Protein AF-A0A925FW26-F1 (afdb_monomer_lite)

Radius of gyration: 43.16 Å; chains: 1; bounding box: 107×67×132 Å

Secondary structure (DSSP, 8-state):
--HHHHHHHHHHHHHHS--------TTSSSTTSS-S------------------------EEEEETTEEPPPEEEEEEEETTTEEEEEEEEEPPPPPSSS---TT--GGG------EEEEEE--EEESS--PPEEEEEEEEPTTS-------TT-SEEEEESSSS--TTSSSS-EEEESSPPEEE-GGG---EEEEEEETTEEEEEESEEEEEE-HHHHHHHHT--SSSTT-GGG-HHHHHHH---EEEEE-S-EEEEEE-

Structure (mmCIF, N/CA/C/O backbone):
data_AF-A0A925FW26-F1
#
_entry.id   AF-A0A925FW26-F1
#
loop_
_atom_site.group_PDB
_atom_site.id
_atom_site.type_symbol
_atom_site.label_atom_id
_atom_site.label_alt_id
_atom_site.label_comp_id
_atom_site.label_asym_id
_atom_site.label_entity_id
_atom_site.label_seq_id
_atom_site.pdbx_PDB_ins_code
_atom_site.Cartn_x
_atom_site.Cartn_y
_atom_site.Cartn_z
_atom_site.occupancy
_atom_site.B_iso_or_equiv
_atom_site.auth_seq_id
_atom_site.auth_comp_id
_atom_site.auth_asym_id
_atom_site.auth_atom_id
_atom_site.pdbx_PDB_model_num
ATOM 1 N N . MET A 1 1 ? -80.373 49.406 107.435 1.00 56.12 1 MET A N 1
ATOM 2 C CA . MET A 1 1 ? -79.835 48.493 106.403 1.00 56.12 1 MET A CA 1
ATOM 3 C C . MET A 1 1 ? -78.351 48.795 106.251 1.00 56.12 1 MET A C 1
ATOM 5 O O . MET A 1 1 ? -77.998 49.925 105.933 1.00 56.12 1 MET A O 1
ATOM 9 N N . ASN A 1 2 ? -77.492 47.858 106.656 1.00 59.25 2 ASN A N 1
ATOM 10 C CA . ASN A 1 2 ? -76.084 48.129 106.959 1.00 59.25 2 ASN A CA 1
ATOM 11 C C . ASN A 1 2 ? -75.272 48.369 105.679 1.00 59.25 2 ASN A C 1
ATOM 13 O O . ASN A 1 2 ? -75.269 47.525 104.787 1.00 59.25 2 ASN A O 1
ATOM 17 N N . LYS A 1 3 ? -74.543 49.496 105.629 1.00 64.81 3 LYS A N 1
ATOM 18 C CA . LYS A 1 3 ? -73.674 49.937 104.514 1.00 64.81 3 LYS A CA 1
ATOM 19 C C . LYS A 1 3 ? -72.679 48.861 104.037 1.00 64.81 3 LYS A C 1
ATOM 21 O O . LYS A 1 3 ? -72.220 48.915 102.904 1.00 64.81 3 LYS A O 1
ATOM 26 N N . PHE A 1 4 ? -72.414 47.856 104.871 1.00 70.12 4 PHE A N 1
ATOM 27 C CA . PHE A 1 4 ? -71.587 46.690 104.571 1.00 70.12 4 PHE A CA 1
ATOM 28 C C . PHE A 1 4 ? -72.137 45.815 103.425 1.00 70.12 4 PHE A C 1
ATOM 30 O O . PHE A 1 4 ? -71.376 45.396 102.559 1.00 70.12 4 PHE A O 1
ATOM 37 N N . TYR A 1 5 ? -73.457 45.602 103.351 1.00 73.06 5 TYR A N 1
ATOM 38 C CA . TYR A 1 5 ? -74.065 44.777 102.293 1.00 73.06 5 TYR A CA 1
ATOM 39 C C . TYR A 1 5 ? -74.090 45.477 100.926 1.00 73.06 5 TYR A C 1
ATOM 41 O O . TYR A 1 5 ? -74.029 44.817 99.893 1.00 73.06 5 TYR A O 1
ATOM 49 N N . LEU A 1 6 ? -74.123 46.814 100.910 1.00 71.25 6 LEU A N 1
ATOM 50 C CA . LEU A 1 6 ? -74.077 47.594 99.671 1.00 71.25 6 LEU A CA 1
ATOM 51 C C . LEU A 1 6 ? -72.691 47.510 99.007 1.00 71.25 6 LEU A C 1
ATOM 53 O O . LEU A 1 6 ? -72.599 47.361 97.792 1.00 71.25 6 LEU A O 1
ATOM 57 N N . VAL A 1 7 ? -71.619 47.554 99.807 1.00 75.19 7 VAL A N 1
ATOM 58 C CA . VAL A 1 7 ? -70.236 47.445 99.310 1.00 75.19 7 VAL A CA 1
ATOM 59 C C . VAL A 1 7 ? -69.955 46.043 98.764 1.00 75.19 7 VAL A C 1
ATOM 61 O O . VAL A 1 7 ? -69.303 45.924 97.732 1.00 75.19 7 VAL A O 1
ATOM 64 N N . LEU A 1 8 ? -70.501 44.999 99.399 1.00 73.56 8 LEU A N 1
ATOM 65 C CA . LEU A 1 8 ? -70.346 43.611 98.952 1.00 73.56 8 LEU A CA 1
ATOM 66 C C . LEU A 1 8 ? -71.062 43.334 97.615 1.00 73.56 8 LEU A C 1
ATOM 68 O O . LEU A 1 8 ? -70.531 42.629 96.763 1.00 73.56 8 LEU A O 1
ATOM 72 N N . CYS A 1 9 ? -72.251 43.910 97.402 1.00 71.06 9 CYS A N 1
ATOM 73 C CA . CYS A 1 9 ? -72.942 43.800 96.114 1.00 71.06 9 CYS A CA 1
ATOM 74 C C . CYS A 1 9 ? -72.228 44.586 95.008 1.00 71.06 9 CYS A C 1
ATOM 76 O O . CYS A 1 9 ? -72.137 44.106 93.880 1.00 71.06 9 CYS A O 1
ATOM 78 N N . LEU A 1 10 ? -71.697 45.776 95.313 1.00 72.50 10 LEU A N 1
ATOM 79 C CA . LEU A 1 10 ? -71.027 46.602 94.308 1.00 72.50 10 LEU A CA 1
ATOM 80 C C . LEU A 1 10 ? -69.694 45.984 93.855 1.00 72.50 10 LEU A C 1
ATOM 82 O O . LEU A 1 10 ? -69.376 46.025 92.669 1.00 72.50 10 LEU A O 1
ATOM 86 N N . SER A 1 11 ? -68.945 45.348 94.762 1.00 66.06 11 SER A N 1
ATOM 87 C CA . SER A 1 11 ? -67.719 44.623 94.407 1.00 66.06 11 SER A CA 1
ATOM 88 C C . SER A 1 11 ? -67.998 43.356 93.591 1.00 66.06 11 SER A C 1
ATOM 90 O O . SER A 1 11 ? -67.240 43.053 92.671 1.00 66.06 11 SER A O 1
ATOM 92 N N . PHE A 1 12 ? -69.109 42.659 93.849 1.00 69.56 12 PHE A N 1
ATOM 93 C CA . PHE A 1 12 ? -69.510 41.489 93.062 1.00 69.56 12 PHE A CA 1
ATOM 94 C C . PHE A 1 12 ? -69.899 41.865 91.620 1.00 69.56 12 PHE A C 1
ATOM 96 O O . PHE A 1 12 ? -69.547 41.157 90.679 1.00 69.56 12 PHE A O 1
ATOM 103 N N . VAL A 1 13 ? -70.543 43.019 91.412 1.00 71.38 13 VAL A N 1
ATOM 104 C CA . VAL A 1 13 ? -70.922 43.496 90.067 1.00 71.38 13 VAL A CA 1
ATOM 105 C C . VAL A 1 13 ? -69.701 43.894 89.226 1.00 71.38 13 VAL A C 1
ATOM 107 O O . VAL A 1 13 ? -69.670 43.609 88.032 1.00 71.38 13 VAL A O 1
ATOM 110 N N . VAL A 1 14 ? -68.661 44.483 89.825 1.00 69.44 14 VAL A N 1
ATOM 111 C CA . VAL A 1 14 ? -67.453 44.905 89.085 1.00 69.44 14 VAL A CA 1
ATOM 112 C C . VAL A 1 14 ? -66.624 43.711 88.583 1.00 69.44 14 VAL A C 1
ATOM 114 O O . VAL A 1 14 ? -66.026 43.799 87.511 1.00 69.44 14 VAL A O 1
ATOM 117 N N . ILE A 1 15 ? -66.634 42.583 89.305 1.00 65.19 15 ILE A N 1
ATOM 118 C CA . ILE A 1 15 ? -65.878 41.369 88.943 1.00 65.19 15 ILE A CA 1
ATOM 119 C C . ILE A 1 15 ? -66.561 40.586 87.809 1.00 65.19 15 ILE A C 1
ATOM 121 O O . ILE A 1 15 ? -65.876 40.048 86.944 1.00 65.19 15 ILE A O 1
ATOM 125 N N . PHE A 1 16 ? -67.898 40.553 87.762 1.00 63.56 16 PHE A N 1
ATOM 126 C CA . PHE A 1 16 ? -68.634 39.838 86.707 1.00 63.56 16 PHE A CA 1
ATOM 127 C C . PHE A 1 16 ? -68.919 40.680 85.452 1.00 63.56 16 PHE A C 1
ATOM 129 O O . PHE A 1 16 ? -69.237 40.115 84.408 1.00 63.56 16 PHE A O 1
ATOM 136 N N . ALA A 1 17 ? -68.782 42.009 85.517 1.00 63.75 17 ALA A N 1
ATOM 137 C CA . ALA A 1 17 ? -69.047 42.902 84.385 1.00 63.75 17 ALA A CA 1
ATOM 138 C C . ALA A 1 17 ? -67.882 43.041 83.382 1.00 63.75 17 ALA A C 1
ATOM 140 O O . ALA A 1 17 ? -68.054 43.714 82.370 1.00 63.75 17 ALA A O 1
ATOM 141 N N . ASN A 1 18 ? -66.716 42.425 83.620 1.00 59.28 18 ASN A N 1
ATOM 142 C CA . ASN A 1 18 ? -65.572 42.520 82.703 1.00 59.28 18 ASN A CA 1
ATOM 143 C C . ASN A 1 18 ? -64.862 41.167 82.517 1.00 59.28 18 ASN A C 1
ATOM 145 O O . ASN A 1 18 ? -63.817 4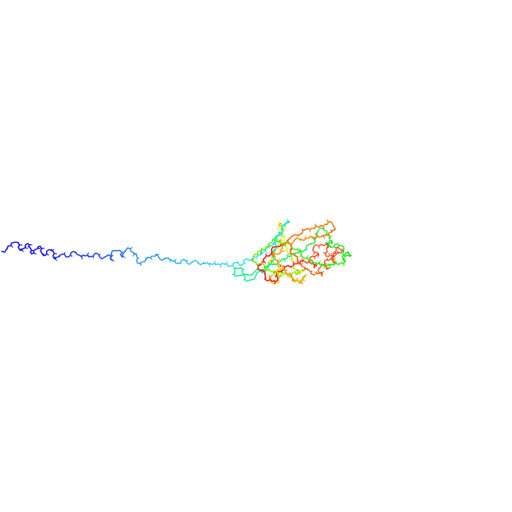0.936 83.128 1.00 59.28 18 ASN A O 1
ATOM 149 N N . PRO A 1 19 ? -65.375 40.260 81.666 1.00 62.09 19 PRO A N 1
ATOM 150 C CA . PRO A 1 19 ? -64.576 39.148 81.172 1.00 62.09 19 PRO A CA 1
ATOM 151 C C . PRO A 1 19 ? -63.464 39.701 80.267 1.00 62.09 19 PRO A C 1
ATOM 153 O O . PRO A 1 19 ? -63.658 39.955 79.081 1.00 62.09 19 PRO A O 1
ATOM 156 N N . SER A 1 20 ? -62.274 39.905 80.821 1.00 54.41 20 SER A N 1
ATOM 157 C CA . SER A 1 20 ? -61.052 40.108 80.048 1.00 54.41 20 SER A CA 1
ATOM 158 C C . SER A 1 20 ? -60.688 38.809 79.320 1.00 54.41 20 SER A C 1
ATOM 160 O O . SER A 1 20 ? -60.010 37.945 79.867 1.00 54.41 20 SER A O 1
ATOM 162 N N . CYS A 1 21 ? -61.146 38.648 78.077 1.00 56.59 21 CYS A N 1
ATOM 163 C CA . CYS A 1 21 ? -60.641 37.620 77.160 1.00 56.59 21 CYS A CA 1
ATOM 164 C C . CYS A 1 21 ? -60.973 37.949 75.698 1.00 56.59 21 CYS A C 1
ATOM 166 O O . CYS A 1 21 ? -61.754 37.262 75.046 1.00 56.59 21 CYS A O 1
ATOM 168 N N . THR A 1 22 ? -60.343 38.977 75.131 1.00 57.62 22 THR A N 1
ATOM 169 C CA . THR A 1 22 ? -60.125 38.979 73.680 1.00 57.62 22 THR A CA 1
ATOM 170 C C . THR A 1 22 ? -58.871 38.158 73.425 1.00 57.62 22 THR A C 1
ATOM 172 O O . THR A 1 22 ? -57.752 38.658 73.535 1.00 57.62 22 THR A O 1
ATOM 175 N N . LYS A 1 23 ? -59.045 36.867 73.134 1.00 49.00 23 LYS A N 1
ATOM 176 C CA . LYS A 1 23 ? -58.016 36.091 72.443 1.00 49.00 23 LYS A CA 1
ATOM 177 C C . LYS A 1 23 ? -57.655 36.889 71.185 1.00 49.00 23 LYS A C 1
ATOM 179 O O . LYS A 1 23 ? -58.523 37.119 70.350 1.00 49.00 23 LYS A O 1
ATOM 184 N N . ILE A 1 24 ? -56.424 37.387 71.096 1.00 55.75 24 ILE A N 1
ATOM 185 C CA . ILE A 1 24 ? -55.938 38.012 69.866 1.00 55.75 24 ILE A CA 1
ATOM 186 C C . ILE A 1 24 ? -55.830 36.878 68.848 1.00 55.75 24 ILE A C 1
ATOM 188 O O . ILE A 1 24 ? -54.986 35.995 68.997 1.00 55.75 24 ILE A O 1
ATOM 192 N N . ASP A 1 25 ? -56.734 36.858 67.870 1.00 51.25 25 ASP A N 1
ATOM 193 C CA . ASP A 1 25 ? -56.659 35.928 66.749 1.00 51.25 25 ASP A CA 1
ATOM 194 C C . ASP A 1 25 ? -55.399 36.250 65.942 1.00 51.25 25 ASP A C 1
ATOM 196 O O . ASP A 1 25 ? -55.310 37.246 65.228 1.00 51.25 25 ASP A O 1
ATOM 200 N N . THR A 1 26 ? -54.390 35.391 66.064 1.00 54.50 26 THR A N 1
ATOM 201 C CA . THR A 1 26 ? -53.109 35.494 65.350 1.00 54.50 26 THR A CA 1
ATOM 202 C C . THR A 1 26 ? -53.237 35.240 63.845 1.00 54.50 26 THR A C 1
ATOM 204 O O . THR A 1 26 ? -52.232 35.186 63.149 1.00 54.50 26 THR A O 1
ATOM 207 N N . THR A 1 27 ? -54.452 35.052 63.329 1.00 56.25 27 THR A N 1
ATOM 208 C CA . THR A 1 27 ? -54.743 34.838 61.906 1.00 56.25 27 THR A CA 1
ATOM 209 C C . THR A 1 27 ? -54.975 36.134 61.132 1.00 56.25 27 THR A C 1
ATOM 211 O O . THR A 1 27 ? -55.006 36.092 59.906 1.00 56.25 27 THR A O 1
ATOM 214 N N . THR A 1 28 ? -55.106 37.285 61.802 1.00 56.59 28 THR A N 1
ATOM 215 C CA . THR A 1 28 ? -55.331 38.584 61.136 1.00 56.59 28 THR A CA 1
ATOM 216 C C . THR A 1 28 ? -54.164 39.566 61.262 1.00 56.59 28 THR A C 1
ATOM 218 O O . THR A 1 28 ? -54.131 40.559 60.538 1.00 56.59 28 THR A O 1
ATOM 221 N N . LEU A 1 29 ? -53.151 39.284 62.093 1.00 58.59 29 LEU A N 1
ATOM 222 C CA . LEU A 1 29 ? -51.894 40.042 62.088 1.00 58.59 29 LEU A CA 1
ATOM 223 C C . LEU A 1 29 ? -50.904 39.429 61.088 1.00 58.59 29 LEU A C 1
ATOM 225 O O . LEU A 1 29 ? -50.207 38.471 61.406 1.00 58.59 29 LEU A O 1
ATOM 229 N N . GLY A 1 30 ? -50.833 40.013 59.889 1.00 59.38 30 GLY A N 1
ATOM 230 C CA . GLY A 1 30 ? -49.810 39.701 58.880 1.00 59.38 30 GLY A CA 1
ATOM 231 C C . GLY A 1 30 ? -50.334 39.417 57.469 1.00 59.38 30 GLY A C 1
ATOM 232 O O . GLY A 1 30 ? -49.530 39.348 56.546 1.00 59.38 30 GLY A O 1
ATOM 233 N N . GLY A 1 31 ? -51.655 39.305 57.279 1.00 59.19 31 GLY A N 1
ATOM 234 C CA . GLY A 1 31 ? -52.267 39.001 55.974 1.00 59.19 31 GLY A CA 1
ATOM 235 C C . GLY A 1 31 ? -52.091 40.082 54.897 1.00 59.19 31 GLY A C 1
ATOM 236 O O . GLY A 1 31 ? -52.163 39.760 53.720 1.00 59.19 31 GLY A O 1
ATOM 237 N N . ASP A 1 32 ? -51.799 41.326 55.296 1.00 60.41 32 ASP A N 1
ATOM 238 C CA . ASP A 1 32 ? -51.597 42.476 54.393 1.00 60.41 32 ASP A CA 1
ATOM 239 C C . ASP A 1 32 ? -50.115 42.832 54.157 1.00 60.41 32 ASP A C 1
ATOM 241 O O . ASP A 1 32 ? -49.806 43.828 53.506 1.00 60.41 32 ASP A O 1
ATOM 245 N N . LEU A 1 33 ? -49.171 42.040 54.682 1.00 60.44 33 LEU A N 1
ATOM 246 C CA . LEU A 1 33 ? -47.733 42.244 54.437 1.00 60.44 33 LEU A CA 1
ATOM 247 C C . LEU A 1 33 ? -47.185 41.386 53.292 1.00 60.44 33 LEU A C 1
ATOM 249 O O . LEU A 1 33 ? -46.021 41.537 52.925 1.00 60.44 33 LEU A O 1
ATOM 253 N N . ILE A 1 34 ? -48.009 40.507 52.720 1.00 63.91 34 ILE A N 1
ATOM 254 C CA . ILE A 1 34 ? -47.647 39.710 51.552 1.00 63.91 34 ILE A CA 1
ATOM 255 C C . ILE A 1 34 ? -48.551 40.173 50.406 1.00 63.91 34 ILE A C 1
ATOM 257 O O . ILE A 1 34 ? -49.761 39.954 50.475 1.00 63.91 34 ILE A O 1
ATOM 261 N N . PRO A 1 35 ? -48.026 40.862 49.377 1.00 65.19 35 PRO A N 1
ATOM 262 C CA . PRO A 1 35 ? -48.840 41.247 48.232 1.00 65.19 35 PRO A CA 1
ATOM 263 C C . PRO A 1 35 ? -49.480 40.001 47.600 1.00 65.19 35 PRO A C 1
ATOM 265 O O . PRO A 1 35 ? -48.840 38.960 47.485 1.00 65.19 35 PRO A O 1
ATOM 268 N N . VAL A 1 36 ? -50.741 40.116 47.162 1.00 61.94 36 VAL A N 1
ATOM 269 C CA . VAL A 1 36 ? -51.545 39.002 46.601 1.00 61.94 36 VAL A CA 1
ATOM 270 C C . VAL A 1 36 ? -50.891 38.366 45.360 1.00 61.94 36 VAL A C 1
ATOM 272 O O . VAL A 1 36 ? -51.243 37.259 44.961 1.00 61.94 36 VAL A O 1
ATOM 275 N N . ILE A 1 37 ? -49.928 39.065 44.753 1.00 56.81 37 ILE A N 1
ATOM 276 C CA . ILE A 1 37 ? -49.110 38.592 43.641 1.00 56.81 37 ILE A CA 1
ATOM 277 C C . ILE A 1 37 ? -47.653 38.605 44.105 1.00 56.81 37 ILE A C 1
ATOM 279 O O . ILE A 1 37 ? -46.970 39.628 44.032 1.00 56.81 37 ILE A O 1
ATOM 283 N N . ASP A 1 38 ? -47.188 37.458 44.594 1.00 55.22 38 ASP A N 1
ATOM 284 C CA . ASP A 1 38 ? -45.763 37.175 44.699 1.00 55.22 38 ASP A CA 1
ATOM 285 C C . ASP A 1 38 ? -45.236 36.944 43.279 1.00 55.22 38 ASP A C 1
ATOM 287 O O . ASP A 1 38 ? -45.533 35.940 42.630 1.00 55.22 38 ASP A O 1
ATOM 291 N N . ASN A 1 39 ? -44.509 37.927 42.753 1.00 56.34 39 ASN A N 1
ATOM 292 C CA . ASN A 1 39 ? -43.937 37.857 41.413 1.00 56.34 39 ASN A CA 1
ATOM 293 C C . ASN A 1 39 ? -42.637 37.029 41.382 1.00 56.34 39 ASN A C 1
ATOM 295 O O . ASN A 1 39 ? -41.914 37.077 40.388 1.00 56.34 39 ASN A O 1
ATOM 299 N N . VAL A 1 40 ? -42.343 36.247 42.429 1.00 60.66 40 VAL A N 1
ATOM 300 C CA . VAL A 1 40 ? -41.366 35.149 42.401 1.00 60.66 40 VAL A CA 1
ATOM 301 C C . VAL A 1 40 ? -42.012 33.917 41.754 1.00 60.66 40 VAL A C 1
ATOM 303 O O . VAL A 1 40 ? -42.030 32.814 42.286 1.00 60.66 40 VAL A O 1
ATOM 306 N N . ASN A 1 41 ? -42.536 34.096 40.543 1.00 59.31 41 ASN A N 1
ATOM 307 C CA . ASN A 1 41 ? -42.591 32.984 39.613 1.00 59.31 41 ASN A CA 1
ATOM 308 C C . ASN A 1 41 ? -41.182 32.891 39.038 1.00 59.31 41 ASN A C 1
ATOM 310 O O . ASN A 1 41 ? -40.725 33.808 38.355 1.00 59.31 41 ASN A O 1
ATOM 314 N N . THR A 1 42 ? -40.459 31.813 39.336 1.00 61.25 42 THR A N 1
ATOM 315 C CA . THR A 1 42 ? -39.322 31.427 38.501 1.00 61.25 42 THR A CA 1
ATOM 316 C C . THR A 1 42 ? -39.883 31.183 37.111 1.00 61.25 42 THR A C 1
ATOM 318 O O . THR A 1 42 ? -40.427 30.115 36.838 1.00 61.25 42 THR A O 1
ATOM 321 N N . PHE A 1 43 ? -39.837 32.204 36.258 1.00 62.78 43 PHE A N 1
ATOM 322 C CA . PHE A 1 43 ? -40.111 32.026 34.848 1.00 62.78 43 PHE A CA 1
ATOM 323 C C . PHE A 1 43 ? -39.105 30.993 34.351 1.00 62.78 43 PHE A C 1
ATOM 325 O O . PHE A 1 43 ? -37.896 31.164 34.522 1.00 62.78 43 PHE A O 1
ATOM 332 N N . GLU A 1 44 ? -39.614 29.884 33.826 1.00 63.72 44 GLU A N 1
ATOM 333 C CA . GLU A 1 44 ? -38.795 28.884 33.164 1.00 63.72 44 GLU A CA 1
ATOM 334 C C . GLU A 1 44 ? -38.132 29.588 31.977 1.00 63.72 44 GLU A C 1
ATOM 336 O O . GLU A 1 44 ? -38.782 29.961 31.000 1.00 63.72 44 GLU A O 1
ATOM 341 N N . THR A 1 45 ? -36.842 29.893 32.109 1.00 65.94 45 THR A N 1
ATOM 342 C CA . THR A 1 45 ? -36.069 30.442 31.000 1.00 65.94 45 THR A CA 1
ATOM 343 C C . THR A 1 45 ? -35.875 29.313 30.001 1.00 65.94 45 THR A C 1
ATOM 345 O O . THR A 1 45 ? -34.982 28.482 30.162 1.00 65.94 45 THR A O 1
ATOM 348 N N . PHE A 1 46 ? -36.710 29.273 28.966 1.00 68.19 46 PHE A N 1
ATOM 349 C CA . PHE A 1 46 ? -36.439 28.449 27.798 1.00 68.19 46 PHE A CA 1
ATOM 350 C C . PHE A 1 46 ? -35.269 29.076 27.042 1.00 68.19 46 PHE A C 1
ATOM 352 O O . PHE A 1 46 ? -35.366 30.185 26.516 1.00 68.19 46 PHE A O 1
ATOM 359 N N . LEU A 1 47 ? -34.132 28.383 27.035 1.00 72.75 47 LEU A N 1
ATOM 360 C CA . LEU A 1 47 ? -33.042 28.696 26.127 1.00 72.75 47 LEU A CA 1
ATOM 361 C C . LEU A 1 47 ? -33.290 27.916 24.837 1.00 72.75 47 LEU A C 1
ATOM 363 O O . LEU A 1 47 ? -33.027 26.715 24.786 1.00 72.75 47 LEU A O 1
ATOM 367 N N . ASP A 1 48 ? -33.792 28.594 23.808 1.00 68.62 48 ASP A N 1
ATOM 368 C CA . ASP A 1 48 ? -33.888 28.011 22.471 1.00 68.62 48 ASP A CA 1
ATOM 369 C C . ASP A 1 48 ? -32.475 27.786 21.928 1.00 68.62 48 ASP A C 1
ATOM 371 O O . ASP A 1 48 ? -31.787 28.703 21.469 1.00 68.62 48 ASP A O 1
ATOM 375 N N . VAL A 1 49 ? -32.014 26.540 22.014 1.00 69.25 49 VAL A N 1
ATOM 376 C CA . VAL A 1 49 ? -30.743 26.126 21.427 1.00 69.25 49 VAL A CA 1
ATOM 377 C C . VAL A 1 49 ? -30.971 25.905 19.937 1.00 69.25 49 VAL A C 1
ATOM 379 O O . VAL A 1 49 ? -31.373 24.830 19.497 1.00 69.25 49 VAL A O 1
ATOM 382 N N . ILE A 1 50 ? -30.699 26.939 19.145 1.00 73.88 50 ILE A N 1
ATOM 383 C CA . ILE A 1 50 ? -30.621 26.819 17.690 1.00 73.88 50 ILE A CA 1
ATOM 384 C C . ILE A 1 50 ? -29.249 26.228 17.360 1.00 73.88 50 ILE A C 1
ATOM 386 O O . ILE A 1 50 ? -28.241 26.935 17.335 1.00 73.88 50 ILE A O 1
ATOM 390 N N . THR A 1 51 ? -29.194 24.917 17.133 1.00 66.69 51 THR A N 1
ATOM 391 C CA . THR A 1 51 ? -28.004 24.265 16.582 1.00 66.69 51 THR A CA 1
ATOM 392 C C . THR A 1 51 ? -28.054 24.351 15.062 1.00 66.69 51 THR A C 1
ATOM 394 O O . THR A 1 51 ? -28.938 23.795 14.414 1.00 66.69 51 THR A O 1
ATOM 397 N N . ASN A 1 52 ? -27.098 25.063 14.471 1.00 63.81 52 ASN A N 1
ATOM 398 C CA . ASN A 1 52 ? -26.863 24.957 13.039 1.00 63.81 52 ASN A CA 1
ATOM 399 C C . ASN A 1 52 ? -25.863 23.819 12.814 1.00 63.81 52 ASN A C 1
ATOM 401 O O . ASN A 1 52 ? -24.716 23.906 13.259 1.00 63.81 52 ASN A O 1
ATOM 405 N N . LEU A 1 53 ? -26.305 22.734 12.178 1.00 59.84 53 LEU A N 1
ATOM 406 C CA . LEU A 1 53 ? -25.420 21.646 11.780 1.00 59.84 53 LEU A CA 1
ATOM 407 C C . LEU A 1 53 ? -24.776 22.033 10.446 1.00 59.84 53 LEU A C 1
ATOM 409 O O . LEU A 1 53 ? -25.199 21.601 9.376 1.00 59.84 53 LEU A O 1
ATOM 413 N N . GLU A 1 54 ? -23.771 22.902 10.511 1.00 57.19 54 GLU A N 1
ATOM 414 C CA . GLU A 1 54 ? -22.931 23.177 9.350 1.00 57.19 54 GLU A CA 1
ATOM 415 C C . GLU A 1 54 ? -22.137 21.906 9.034 1.00 57.19 54 GLU A C 1
ATOM 417 O O . GLU A 1 54 ? -21.222 21.527 9.769 1.00 57.19 54 GLU A O 1
ATOM 422 N N . SER A 1 55 ? -22.503 21.226 7.945 1.00 48.56 55 SER A N 1
ATOM 423 C CA . SER A 1 55 ? -21.717 20.127 7.384 1.00 48.56 55 SER A CA 1
ATOM 424 C C . SER A 1 55 ? -20.460 20.713 6.755 1.00 48.56 55 SER A C 1
ATOM 426 O O . SER A 1 55 ? -20.365 20.850 5.534 1.00 48.56 55 SER A O 1
ATOM 428 N N . LEU A 1 56 ? -19.488 21.078 7.587 1.00 52.25 56 LEU A N 1
ATOM 429 C CA . LEU A 1 56 ? -18.133 21.300 7.113 1.00 52.25 56 LEU A CA 1
ATOM 430 C C . LEU A 1 56 ? -17.679 19.984 6.468 1.00 52.25 56 LEU A C 1
ATOM 432 O O . LEU A 1 56 ? -17.730 18.954 7.143 1.00 52.25 56 LEU A O 1
ATOM 436 N N . PRO A 1 57 ? -17.283 19.972 5.182 1.00 54.50 57 PRO A N 1
ATOM 437 C CA . PRO A 1 57 ? -16.671 18.796 4.585 1.00 54.50 57 PRO A CA 1
ATOM 438 C C . PRO A 1 57 ? -15.401 18.499 5.380 1.00 54.50 57 PRO A C 1
ATOM 440 O O . PRO A 1 57 ? -14.398 19.209 5.249 1.00 54.50 57 PRO A O 1
ATOM 443 N N . ASP A 1 58 ? -15.473 17.518 6.276 1.00 49.81 58 ASP A N 1
ATOM 444 C CA . ASP A 1 58 ? -14.327 17.089 7.058 1.00 49.81 58 ASP A CA 1
ATOM 445 C C . ASP A 1 58 ? -13.371 16.364 6.113 1.00 49.81 58 ASP A C 1
ATOM 447 O O . ASP A 1 58 ? -13.551 15.199 5.761 1.00 49.81 58 ASP A O 1
ATOM 451 N N . SER A 1 59 ? -12.374 17.098 5.619 1.00 57.38 59 SER A N 1
ATOM 452 C CA . SER A 1 59 ? -11.360 16.522 4.752 1.00 57.38 59 SER A CA 1
ATOM 453 C C . SER A 1 59 ? -10.180 16.078 5.603 1.00 57.38 59 SER A C 1
ATOM 455 O O . SER A 1 59 ? -9.313 16.889 5.941 1.00 57.38 59 SER A O 1
ATOM 457 N N . THR A 1 60 ? -10.099 14.780 5.883 1.00 64.31 60 THR A N 1
ATOM 458 C CA . THR A 1 60 ? -8.873 14.173 6.403 1.00 64.31 60 THR A CA 1
ATOM 459 C C . THR A 1 60 ? -7.769 14.285 5.346 1.00 64.31 60 THR A C 1
ATOM 461 O O . THR A 1 60 ? -7.970 14.007 4.156 1.00 64.31 60 THR A O 1
ATOM 464 N N . ARG A 1 61 ? -6.593 14.773 5.756 1.00 69.56 61 ARG A N 1
ATOM 465 C CA . ARG A 1 61 ? -5.425 14.951 4.885 1.00 69.56 61 ARG A CA 1
ATOM 466 C C . ARG A 1 61 ? -4.254 14.184 5.470 1.00 69.56 61 ARG A C 1
ATOM 468 O O . ARG A 1 61 ? -3.941 14.365 6.638 1.00 69.56 61 ARG A O 1
ATOM 475 N N . ILE A 1 62 ? -3.592 13.399 4.630 1.00 71.12 62 ILE A N 1
ATOM 476 C CA . ILE A 1 62 ? -2.291 12.816 4.952 1.00 71.12 62 ILE A CA 1
ATOM 477 C C . ILE A 1 62 ? -1.222 13.791 4.478 1.00 71.12 62 ILE A C 1
ATOM 479 O O . ILE A 1 62 ? -1.212 14.188 3.302 1.00 71.12 62 ILE A O 1
ATOM 483 N N . LEU A 1 63 ? -0.357 14.213 5.393 1.00 70.25 63 LEU A N 1
ATOM 484 C CA . LEU A 1 63 ? 0.762 15.095 5.120 1.00 70.25 63 LEU A CA 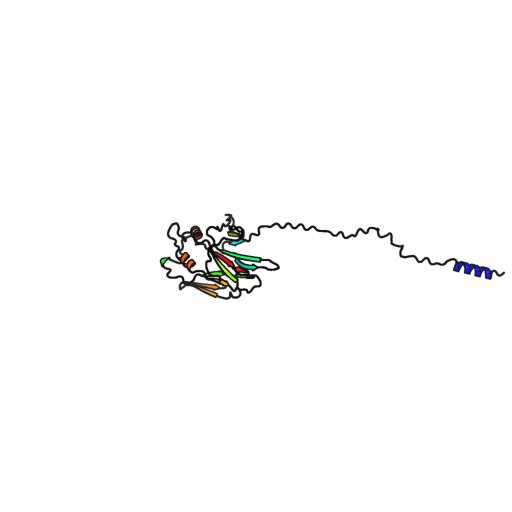1
ATOM 485 C C . LEU A 1 63 ? 2.023 14.257 4.883 1.00 70.25 63 LEU A C 1
ATOM 48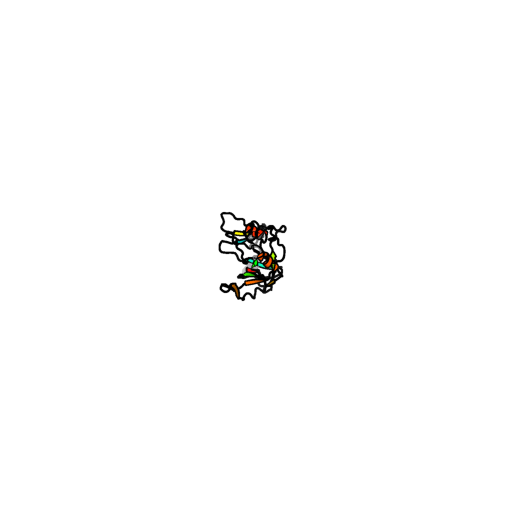7 O O . LEU A 1 63 ? 2.260 13.204 5.461 1.00 70.25 63 LEU A O 1
ATOM 491 N N . SER A 1 64 ? 2.845 14.745 3.972 1.00 63.12 64 SER A N 1
ATOM 492 C CA . SER A 1 64 ? 4.165 14.229 3.657 1.00 63.12 64 SER A CA 1
ATOM 493 C C . SER A 1 64 ? 5.080 15.440 3.571 1.00 63.12 64 SER A C 1
ATOM 495 O O . SER A 1 64 ? 5.151 16.125 2.547 1.00 63.12 64 SER A O 1
ATOM 497 N N . THR A 1 65 ? 5.783 15.727 4.659 1.00 56.72 65 THR A N 1
ATOM 498 C CA . THR A 1 65 ? 6.836 16.747 4.644 1.00 56.72 65 THR A CA 1
ATOM 499 C C . THR A 1 65 ? 8.144 16.083 4.222 1.00 56.72 65 THR A C 1
ATOM 501 O O . THR A 1 65 ? 8.329 14.880 4.398 1.00 56.72 65 THR A O 1
ATOM 504 N N . THR A 1 66 ? 9.069 16.832 3.623 1.00 52.59 66 THR A N 1
ATOM 505 C CA . THR A 1 66 ? 10.395 16.312 3.258 1.00 52.59 66 THR A CA 1
ATOM 506 C C . THR A 1 66 ? 11.084 15.686 4.478 1.00 52.59 66 THR A C 1
ATOM 508 O O . THR A 1 66 ? 11.549 16.412 5.354 1.00 52.59 66 THR A O 1
ATOM 511 N N . GLY A 1 67 ? 11.140 14.352 4.530 1.00 52.75 67 GLY A N 1
ATOM 512 C CA . GLY A 1 67 ? 11.781 13.583 5.604 1.00 52.75 67 GLY A CA 1
ATOM 513 C C . GLY A 1 67 ? 10.846 12.980 6.660 1.00 52.75 67 GLY A C 1
ATOM 514 O O . GLY A 1 67 ? 11.321 12.161 7.441 1.00 52.75 67 GLY A O 1
ATOM 515 N N . THR A 1 68 ? 9.546 13.304 6.657 1.00 55.88 68 THR A N 1
ATOM 516 C CA . THR A 1 68 ? 8.570 12.743 7.610 1.00 55.88 68 THR A CA 1
ATOM 517 C C . THR A 1 68 ? 7.242 12.479 6.902 1.00 55.88 68 THR A C 1
ATOM 519 O O . THR A 1 68 ? 6.593 13.413 6.421 1.00 55.88 68 THR A O 1
ATOM 522 N N . ALA A 1 69 ? 6.861 11.205 6.816 1.00 66.56 69 ALA A N 1
ATOM 523 C CA . ALA A 1 69 ? 5.529 10.786 6.392 1.00 66.56 69 ALA A CA 1
ATOM 524 C C . ALA A 1 69 ? 4.648 10.603 7.633 1.00 66.56 69 ALA A C 1
ATOM 526 O O . ALA A 1 69 ? 5.149 10.158 8.666 1.00 66.56 69 ALA A O 1
ATOM 527 N N . ASP A 1 70 ? 3.372 10.964 7.526 1.00 75.06 70 ASP A N 1
ATOM 528 C CA . ASP A 1 70 ? 2.388 10.633 8.554 1.00 75.06 70 ASP A CA 1
ATOM 529 C C . ASP A 1 70 ? 2.102 9.126 8.553 1.00 75.06 70 ASP A C 1
ATOM 531 O O . ASP A 1 70 ? 2.109 8.490 7.496 1.00 75.06 70 ASP A O 1
ATOM 535 N N . ASP A 1 71 ? 1.790 8.580 9.727 1.00 79.12 71 ASP A N 1
ATOM 536 C CA . ASP A 1 71 ? 1.285 7.215 9.860 1.00 79.12 71 ASP A CA 1
ATOM 537 C C . ASP A 1 71 ? -0.082 7.090 9.174 1.00 79.12 71 ASP A C 1
ATOM 539 O O . ASP A 1 71 ? -0.972 7.938 9.304 1.00 79.12 71 ASP A O 1
ATOM 543 N N . HIS A 1 72 ? -0.277 5.988 8.464 1.00 82.19 72 HIS A N 1
ATOM 544 C CA . HIS A 1 72 ? -1.507 5.676 7.766 1.00 82.19 72 HIS A CA 1
ATOM 545 C C . HIS A 1 72 ? -2.356 4.699 8.570 1.00 82.19 72 HIS A C 1
ATOM 547 O O . HIS A 1 72 ? -1.903 3.652 9.019 1.00 82.19 72 HIS A O 1
ATOM 553 N N . ALA A 1 73 ? -3.641 5.006 8.686 1.00 83.06 73 ALA A N 1
ATOM 554 C CA . ALA A 1 73 ? -4.602 4.130 9.328 1.00 83.06 73 ALA A CA 1
ATOM 555 C C . ALA A 1 73 ? -5.160 3.072 8.353 1.00 83.06 73 ALA A C 1
ATOM 557 O O . ALA A 1 73 ? -5.539 3.390 7.225 1.00 83.06 73 ALA A O 1
ATOM 558 N N . LEU A 1 74 ? -5.282 1.826 8.813 1.00 84.94 74 LEU A N 1
ATOM 559 C CA . LEU A 1 74 ? -5.912 0.712 8.105 1.00 84.94 74 LEU A CA 1
ATOM 560 C C . LEU A 1 74 ? -6.855 -0.040 9.043 1.00 84.94 74 LEU A C 1
ATOM 562 O O . LEU A 1 74 ? -6.430 -0.570 10.067 1.00 84.94 74 LEU A O 1
ATOM 566 N N . GLY A 1 75 ? -8.134 -0.135 8.691 1.00 83.31 75 GLY A N 1
ATOM 567 C CA . GLY A 1 75 ? -9.100 -0.839 9.532 1.00 83.31 75 GLY A CA 1
ATOM 568 C C . GLY A 1 75 ? -10.545 -0.517 9.193 1.00 83.31 75 GLY A C 1
ATOM 569 O O . GLY A 1 75 ? -10.835 0.381 8.400 1.00 83.31 75 GLY A O 1
ATOM 570 N N . ARG A 1 76 ? -11.476 -1.271 9.784 1.00 80.25 76 ARG A N 1
ATOM 571 C CA . ARG A 1 76 ? -12.907 -1.038 9.582 1.00 80.25 76 ARG A CA 1
ATOM 572 C C . ARG A 1 76 ? -13.729 -1.380 10.815 1.00 80.25 76 ARG A C 1
ATOM 574 O O . ARG A 1 76 ? -14.023 -2.547 11.066 1.00 80.25 76 ARG A O 1
ATOM 581 N N . ILE A 1 77 ? -14.196 -0.341 11.491 1.00 77.62 77 ILE A N 1
ATOM 582 C CA . ILE A 1 77 ? -15.131 -0.415 12.611 1.00 77.62 77 ILE A CA 1
ATOM 583 C C . ILE A 1 77 ? -16.547 -0.280 12.044 1.00 77.62 77 ILE A C 1
ATOM 585 O O . ILE A 1 77 ? -16.817 0.649 11.287 1.00 77.62 77 ILE A O 1
ATOM 589 N N . ASN A 1 78 ? -17.456 -1.194 12.381 1.00 72.56 78 ASN A N 1
ATOM 590 C CA . ASN A 1 78 ? -18.863 -1.099 11.986 1.00 72.56 78 ASN A CA 1
ATOM 591 C C . ASN A 1 78 ? -19.752 -1.209 13.226 1.00 72.56 78 ASN A C 1
ATOM 593 O O . ASN A 1 78 ? -19.625 -2.173 13.977 1.00 72.56 78 ASN A O 1
ATOM 597 N N . GLY A 1 79 ? -20.703 -0.286 13.369 1.00 68.00 79 GLY A N 1
ATOM 598 C CA . GLY A 1 79 ? -21.786 -0.400 14.349 1.00 68.00 79 GLY A CA 1
ATOM 599 C C . GLY A 1 79 ? -21.384 -0.156 15.804 1.00 68.00 79 GLY A C 1
ATOM 600 O O . GLY A 1 79 ? -21.988 -0.749 16.694 1.00 68.00 79 GLY A O 1
ATOM 601 N N . ASP A 1 80 ? -20.399 0.708 16.055 1.00 71.69 80 ASP A N 1
ATOM 602 C CA . ASP A 1 80 ? -20.155 1.220 17.401 1.00 71.69 80 ASP A CA 1
ATOM 603 C C . ASP A 1 80 ? -21.346 2.096 17.836 1.00 71.69 80 ASP A C 1
ATOM 605 O O . ASP A 1 80 ? -21.730 3.039 17.139 1.00 71.69 80 ASP A O 1
ATOM 609 N N . LEU A 1 81 ? -21.939 1.773 18.988 1.00 71.81 81 LEU A N 1
ATOM 610 C CA . LEU A 1 81 ? -23.068 2.500 19.578 1.00 71.81 81 LEU A CA 1
ATOM 611 C C . LEU A 1 81 ? -22.736 3.967 19.883 1.00 71.81 81 LEU A C 1
ATOM 613 O O . LEU A 1 81 ? -23.641 4.798 19.897 1.00 71.81 81 LEU A O 1
ATOM 617 N N . SER A 1 82 ? -21.467 4.284 20.147 1.00 75.19 82 SER A N 1
ATOM 618 C CA . SER A 1 82 ? -21.022 5.632 20.506 1.00 75.19 82 SER A CA 1
ATOM 619 C C . SER A 1 82 ? -20.426 6.405 19.329 1.00 75.19 82 SER A C 1
ATOM 621 O O . SER A 1 82 ? -20.622 7.615 19.253 1.00 75.19 82 SER A O 1
ATOM 623 N N . PHE A 1 83 ? -19.734 5.729 18.405 1.00 68.88 83 PHE A N 1
ATOM 624 C CA . PHE A 1 83 ? -18.952 6.389 17.344 1.00 68.88 83 PHE A CA 1
ATOM 625 C C . PHE A 1 83 ? -19.351 6.006 15.909 1.00 68.88 83 PHE A C 1
ATOM 627 O O . PHE A 1 83 ? -18.809 6.552 14.950 1.00 68.88 83 PHE A O 1
ATOM 634 N N . GLY A 1 84 ? -20.325 5.112 15.724 1.00 76.44 84 GLY A N 1
ATOM 635 C CA . GLY A 1 84 ? -20.831 4.739 14.406 1.00 76.44 84 GLY A CA 1
ATOM 636 C C . GLY A 1 84 ? -19.926 3.758 13.656 1.00 76.44 84 GLY A C 1
ATOM 637 O O . GLY A 1 84 ? -19.513 2.730 14.189 1.00 76.44 84 GLY A O 1
ATOM 638 N N . SER A 1 85 ? -19.701 4.004 12.365 1.00 76.81 85 SER A N 1
ATOM 639 C CA . SER A 1 85 ? -18.868 3.141 11.517 1.00 76.81 85 SER A CA 1
ATOM 640 C C . SER A 1 85 ? -17.747 3.954 10.887 1.00 76.81 85 SER A C 1
ATOM 642 O O . SER A 1 85 ? -18.009 4.989 10.280 1.00 76.81 85 SER A O 1
ATOM 644 N N . THR A 1 86 ? -16.522 3.447 10.978 1.00 78.12 86 THR A N 1
ATOM 645 C CA . THR A 1 86 ? -15.312 4.106 10.481 1.00 78.12 86 THR A CA 1
ATOM 646 C C . THR A 1 86 ? -14.563 3.157 9.563 1.00 78.12 86 THR A C 1
ATOM 648 O O . THR A 1 86 ? -14.272 2.017 9.924 1.00 78.12 86 THR A O 1
ATOM 651 N N . THR A 1 87 ? -14.223 3.629 8.369 1.00 79.69 87 THR A N 1
ATOM 652 C CA . THR A 1 87 ? -13.396 2.904 7.399 1.00 79.69 87 THR A CA 1
ATOM 653 C C . THR A 1 87 ? -12.106 3.664 7.163 1.00 79.69 87 THR A C 1
ATOM 655 O O . THR A 1 87 ? -12.161 4.845 6.825 1.00 79.69 87 THR A O 1
ATOM 658 N N . ALA A 1 88 ? -10.970 2.983 7.267 1.00 81.06 88 ALA A N 1
ATOM 659 C CA . ALA A 1 88 ? -9.681 3.522 6.871 1.00 81.06 88 ALA A CA 1
ATOM 660 C C . ALA A 1 88 ? -9.006 2.593 5.866 1.00 81.06 88 ALA A C 1
ATOM 662 O O . ALA A 1 88 ? -8.760 1.414 6.142 1.00 81.06 88 ALA A O 1
ATOM 663 N N . ASP A 1 89 ? -8.715 3.168 4.705 1.00 84.00 89 ASP A N 1
ATOM 664 C CA . ASP A 1 89 ? -8.030 2.530 3.594 1.00 84.00 89 ASP A CA 1
ATOM 665 C C . ASP A 1 89 ? -6.764 3.331 3.284 1.00 84.00 89 ASP A C 1
ATOM 667 O O . ASP A 1 89 ? -6.782 4.565 3.260 1.00 84.00 89 ASP A O 1
ATOM 671 N N . ILE A 1 90 ? -5.673 2.630 2.988 1.00 85.31 90 ILE A N 1
ATOM 672 C CA . ILE A 1 90 ? -4.400 3.250 2.622 1.00 85.31 90 ILE A CA 1
ATOM 67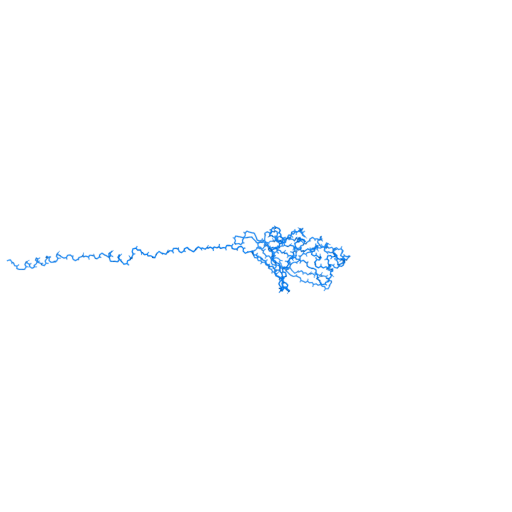3 C C . ILE A 1 90 ? -4.323 3.350 1.105 1.00 85.31 90 ILE A C 1
ATOM 675 O O . ILE A 1 90 ? -4.546 2.369 0.393 1.00 85.31 90 ILE A O 1
ATOM 679 N N . TYR A 1 91 ? -3.938 4.522 0.609 1.00 83.94 91 TYR A N 1
ATOM 680 C CA . TYR A 1 91 ? -3.644 4.745 -0.800 1.00 83.94 91 TYR A CA 1
ATOM 681 C C . TYR A 1 91 ? -2.203 5.205 -0.941 1.00 83.94 91 TYR A C 1
ATOM 683 O O . TYR A 1 91 ? -1.799 6.209 -0.356 1.00 83.94 91 TYR A O 1
ATOM 691 N N . MET A 1 92 ? -1.429 4.474 -1.736 1.00 82.31 92 MET A N 1
ATOM 692 C CA . MET A 1 92 ? -0.017 4.768 -1.943 1.00 82.31 92 MET A CA 1
ATOM 693 C C . MET A 1 92 ? 0.339 4.704 -3.423 1.00 82.31 92 MET A C 1
ATOM 695 O O . MET A 1 92 ? -0.076 3.795 -4.144 1.00 82.31 92 MET A O 1
ATOM 699 N N . ALA A 1 93 ? 1.131 5.674 -3.869 1.00 80.88 93 ALA A N 1
ATOM 700 C CA . ALA A 1 93 ? 1.761 5.663 -5.178 1.00 80.88 93 ALA A CA 1
ATOM 701 C C . ALA A 1 93 ? 3.213 5.212 -5.020 1.00 80.88 93 ALA A C 1
ATOM 703 O O . ALA A 1 93 ? 3.915 5.672 -4.122 1.00 80.88 93 ALA A O 1
ATOM 704 N N . ILE A 1 94 ? 3.664 4.327 -5.905 1.00 78.69 94 ILE A N 1
ATOM 705 C CA . ILE A 1 94 ? 5.080 3.976 -5.993 1.00 78.69 94 ILE A CA 1
ATOM 706 C C . ILE A 1 94 ? 5.696 4.900 -7.032 1.00 78.69 94 ILE A C 1
ATOM 708 O O . ILE A 1 94 ? 5.204 4.976 -8.157 1.00 78.69 94 ILE A O 1
ATOM 712 N N . GLY A 1 95 ? 6.740 5.618 -6.634 1.00 74.44 95 GLY A N 1
ATOM 713 C CA . GLY A 1 95 ? 7.509 6.454 -7.540 1.00 74.44 95 GLY A CA 1
ATOM 714 C C . GLY A 1 95 ? 8.783 5.763 -8.002 1.00 74.44 95 GLY A C 1
ATOM 715 O O . GLY A 1 95 ? 9.370 4.959 -7.276 1.00 74.44 95 GLY A O 1
ATOM 716 N N . THR A 1 96 ? 9.237 6.109 -9.200 1.00 69.81 96 THR A N 1
ATOM 717 C CA . THR A 1 96 ? 10.601 5.794 -9.645 1.00 69.81 96 THR A CA 1
ATOM 718 C C . THR A 1 96 ? 11.508 6.984 -9.349 1.00 69.81 96 THR A C 1
ATOM 720 O O . THR A 1 96 ? 11.034 8.120 -9.327 1.00 69.81 96 THR A O 1
ATOM 723 N N . ASN A 1 97 ? 12.814 6.765 -9.161 1.00 63.59 97 ASN A N 1
ATOM 724 C CA . ASN A 1 97 ? 13.757 7.875 -8.991 1.00 63.59 97 ASN A CA 1
ATOM 725 C C . ASN A 1 97 ? 13.612 8.868 -10.163 1.00 63.59 97 ASN A C 1
ATOM 727 O O . ASN A 1 97 ? 13.697 8.485 -11.328 1.00 63.59 97 ASN A O 1
ATOM 731 N N . SER A 1 98 ? 13.346 10.137 -9.850 1.00 58.22 98 SER A N 1
ATOM 732 C CA . SER A 1 98 ? 13.044 11.182 -10.832 1.00 58.22 98 SER A CA 1
ATOM 733 C C . SER A 1 98 ? 14.279 11.712 -11.559 1.00 58.22 98 SER A C 1
ATOM 735 O O . SER A 1 98 ? 14.140 12.406 -12.564 1.00 58.22 98 SER A O 1
ATOM 737 N N . THR A 1 99 ? 15.478 11.407 -11.056 1.00 65.31 99 THR A N 1
ATOM 738 C CA . THR A 1 99 ? 16.731 11.997 -11.551 1.00 65.31 99 THR A CA 1
ATOM 739 C C . THR A 1 99 ? 17.405 11.179 -12.647 1.00 65.31 99 THR A C 1
ATOM 741 O O . THR A 1 99 ? 18.047 11.769 -13.512 1.00 65.31 99 THR A O 1
ATOM 744 N N . SER A 1 100 ? 17.212 9.855 -12.661 1.00 69.25 100 SER A N 1
ATOM 745 C CA . SER A 1 100 ? 17.792 8.955 -13.664 1.00 69.25 100 SER A CA 1
ATOM 746 C C . SER A 1 100 ? 16.933 7.702 -13.862 1.00 69.25 100 SER A C 1
ATOM 748 O O . SER A 1 100 ? 16.420 7.171 -12.874 1.00 69.25 100 SER A O 1
ATOM 750 N N . PRO A 1 101 ? 16.831 7.171 -15.097 1.00 76.56 101 PRO A N 1
ATOM 751 C CA . PRO A 1 101 ? 16.242 5.860 -15.340 1.00 76.56 101 PRO A CA 1
ATOM 752 C C . PRO A 1 101 ? 17.025 4.785 -14.584 1.00 76.56 101 PRO A C 1
ATOM 754 O O . PRO A 1 101 ? 18.226 4.617 -14.795 1.00 76.56 101 PRO A O 1
ATOM 757 N N . ILE A 1 102 ? 16.349 4.058 -13.700 1.00 77.00 102 ILE A N 1
ATOM 758 C CA . ILE A 1 102 ? 16.924 2.940 -12.949 1.00 77.00 102 ILE A CA 1
ATOM 759 C C . ILE A 1 102 ? 16.061 1.715 -13.222 1.00 77.00 102 ILE A C 1
ATOM 761 O O . ILE A 1 102 ? 14.836 1.806 -13.197 1.00 77.00 102 ILE A O 1
ATOM 765 N N . MET A 1 103 ? 16.699 0.567 -13.454 1.00 80.31 103 MET A N 1
ATOM 766 C CA . MET A 1 103 ? 16.024 -0.730 -13.431 1.00 80.31 103 MET A CA 1
ATOM 767 C C . MET A 1 103 ? 16.109 -1.312 -12.014 1.00 80.31 103 MET A C 1
ATOM 769 O O . MET A 1 103 ? 17.155 -1.855 -11.651 1.00 80.31 103 MET A O 1
ATOM 773 N N . PRO A 1 104 ? 15.047 -1.208 -11.193 1.00 78.19 104 PRO A N 1
ATOM 774 C CA . PRO A 1 104 ? 15.099 -1.632 -9.792 1.00 78.19 104 PRO A CA 1
ATOM 775 C C . PRO A 1 104 ? 15.291 -3.146 -9.626 1.00 78.19 104 PRO A C 1
ATOM 777 O O . PRO A 1 104 ? 15.795 -3.587 -8.598 1.00 78.19 104 PRO A O 1
ATOM 780 N N . PHE A 1 105 ? 14.929 -3.936 -10.639 1.00 79.00 105 PHE A N 1
ATOM 781 C CA . PHE A 1 105 ? 15.023 -5.399 -10.623 1.00 79.00 105 PHE A CA 1
ATOM 782 C C . PHE A 1 105 ? 16.249 -5.941 -11.377 1.00 79.00 105 PHE A C 1
ATOM 784 O O . PHE A 1 105 ? 16.364 -7.146 -11.582 1.00 79.00 105 PHE A O 1
ATOM 791 N N . GLY A 1 106 ? 17.173 -5.064 -11.788 1.00 77.69 106 GLY A N 1
ATOM 792 C CA . GLY A 1 106 ? 18.278 -5.425 -12.675 1.00 77.69 106 GLY A CA 1
ATOM 793 C C . GLY A 1 106 ? 17.845 -5.561 -14.141 1.00 77.69 106 GLY A C 1
ATOM 794 O O . GLY A 1 106 ? 16.730 -5.175 -14.498 1.00 77.69 106 GLY A O 1
ATOM 795 N N . PRO A 1 107 ? 18.731 -6.059 -15.020 1.00 77.62 107 PRO A N 1
ATOM 796 C CA . PRO A 1 107 ? 18.406 -6.252 -16.426 1.00 77.62 107 PRO A CA 1
ATOM 797 C C . PRO A 1 107 ? 17.264 -7.251 -16.580 1.00 77.62 107 PRO A C 1
ATOM 799 O O . PRO A 1 107 ? 17.306 -8.332 -15.994 1.00 77.62 107 PRO A O 1
ATOM 802 N N . LYS A 1 108 ? 16.283 -6.913 -17.421 1.00 73.50 108 LYS A N 1
ATOM 803 C CA . LYS A 1 108 ? 15.128 -7.767 -17.730 1.00 73.50 108 LYS A CA 1
ATOM 804 C C . LYS A 1 108 ? 15.527 -9.215 -18.045 1.00 73.50 108 LYS A C 1
ATOM 806 O O . LYS A 1 108 ? 14.918 -10.146 -17.530 1.00 73.50 108 LYS A O 1
ATOM 811 N N . ASP A 1 109 ? 16.598 -9.394 -18.815 1.00 72.25 109 ASP A N 1
ATOM 812 C CA . ASP A 1 109 ? 17.077 -10.708 -19.262 1.00 72.25 109 ASP A CA 1
ATOM 813 C C . ASP A 1 109 ? 17.820 -11.504 -18.171 1.00 72.25 109 ASP A C 1
ATOM 815 O O . ASP A 1 109 ? 18.155 -12.669 -18.366 1.00 72.25 109 ASP A O 1
ATOM 819 N N . SER A 1 110 ? 18.095 -10.896 -17.011 1.00 78.00 110 SER A N 1
ATOM 820 C CA . SER A 1 110 ? 18.757 -11.552 -15.872 1.00 78.00 110 SER A CA 1
ATOM 821 C C . SER A 1 110 ? 17.776 -12.186 -14.880 1.00 78.00 110 SER A C 1
ATOM 823 O O . SER A 1 110 ? 18.194 -12.931 -13.993 1.00 78.00 110 SER A O 1
ATOM 825 N N . ILE A 1 111 ? 16.475 -11.910 -15.002 1.00 75.56 111 ILE A N 1
ATOM 826 C CA . ILE A 1 111 ? 15.453 -12.393 -14.068 1.00 75.56 111 ILE A CA 1
ATOM 827 C C . ILE A 1 111 ? 14.945 -13.754 -14.552 1.00 75.56 111 ILE A C 1
ATOM 829 O O . ILE A 1 111 ? 14.116 -13.841 -15.453 1.00 75.56 111 ILE A O 1
ATOM 833 N N . MET A 1 112 ? 15.451 -14.831 -13.948 1.00 70.25 112 MET A N 1
ATOM 834 C CA . MET A 1 112 ? 15.113 -16.204 -14.352 1.00 70.25 112 MET A CA 1
ATOM 835 C C . MET A 1 112 ? 13.764 -16.688 -13.805 1.00 70.25 112 MET A C 1
ATOM 837 O O . MET A 1 112 ? 13.054 -17.427 -14.482 1.00 70.25 112 MET A O 1
ATOM 841 N N . ALA A 1 113 ? 13.408 -16.296 -12.580 1.00 81.38 113 ALA A N 1
ATOM 842 C CA . ALA A 1 113 ? 12.145 -16.662 -11.947 1.00 81.38 113 ALA A CA 1
ATOM 843 C C . ALA A 1 113 ? 11.803 -15.695 -10.808 1.00 81.38 113 ALA A C 1
ATOM 845 O O . ALA A 1 113 ? 12.691 -15.148 -10.155 1.00 81.38 113 ALA A O 1
ATOM 846 N N . ILE A 1 114 ? 10.505 -15.521 -10.557 1.00 86.56 114 ILE A N 1
ATOM 847 C CA . ILE A 1 114 ? 9.977 -14.807 -9.391 1.00 86.56 114 ILE A CA 1
ATOM 848 C C . ILE A 1 114 ? 9.242 -15.835 -8.542 1.00 86.56 114 ILE A C 1
ATOM 850 O O . ILE A 1 114 ? 8.231 -16.384 -8.980 1.00 86.56 114 ILE A O 1
ATOM 854 N N . ASP A 1 115 ? 9.774 -16.094 -7.350 1.00 86.38 115 ASP A N 1
ATOM 855 C CA . ASP A 1 115 ? 9.213 -17.060 -6.403 1.00 86.38 115 ASP A CA 1
ATOM 856 C C . ASP A 1 115 ? 8.014 -16.463 -5.647 1.00 86.38 115 ASP A C 1
ATOM 858 O O . ASP A 1 115 ? 6.926 -17.037 -5.618 1.00 86.38 115 ASP A O 1
ATOM 862 N N . SER A 1 116 ? 8.165 -15.241 -5.122 1.00 88.62 116 SER A N 1
ATOM 863 C CA . SER A 1 116 ? 7.100 -14.548 -4.394 1.00 88.62 116 SER A CA 1
ATOM 864 C C . SER A 1 116 ? 7.166 -13.029 -4.552 1.00 88.62 116 SER A C 1
ATOM 866 O O . SER A 1 116 ? 8.235 -12.448 -4.753 1.00 88.62 116 SER A O 1
ATOM 868 N N . VAL A 1 117 ? 6.006 -12.379 -4.446 1.00 91.94 117 VAL A N 1
ATOM 869 C CA . VAL A 1 117 ? 5.874 -10.920 -4.357 1.00 91.94 117 VAL A CA 1
ATOM 870 C C . VAL A 1 117 ? 5.174 -10.598 -3.045 1.00 91.94 117 VAL A C 1
ATOM 872 O O . VAL A 1 117 ? 4.092 -11.114 -2.775 1.00 91.94 117 VAL A O 1
ATOM 875 N N . VAL A 1 118 ? 5.782 -9.749 -2.220 1.00 90.81 118 VAL A N 1
ATOM 876 C CA . VAL A 1 118 ? 5.262 -9.404 -0.892 1.00 90.81 118 VAL A CA 1
ATOM 877 C C . VAL A 1 118 ? 5.278 -7.892 -0.726 1.00 90.81 118 VAL A C 1
ATOM 879 O O . VAL A 1 118 ? 6.311 -7.255 -0.917 1.00 90.81 118 VAL A O 1
ATOM 882 N N . LEU A 1 119 ? 4.133 -7.320 -0.355 1.00 90.81 119 LEU A N 1
ATOM 883 C CA . LEU A 1 119 ? 4.050 -5.945 0.118 1.00 90.81 119 LEU A CA 1
ATOM 884 C C . LEU A 1 119 ? 4.368 -5.919 1.607 1.00 90.81 119 LEU A C 1
ATOM 886 O O . LEU A 1 119 ? 3.724 -6.613 2.393 1.00 90.81 119 LEU A O 1
ATOM 890 N N . GLN A 1 120 ? 5.346 -5.104 1.979 1.00 88.06 120 GLN A N 1
ATOM 891 C CA . GLN A 1 120 ? 5.757 -4.929 3.359 1.00 88.06 120 GLN A CA 1
ATOM 892 C C . GLN A 1 120 ? 5.431 -3.511 3.822 1.00 88.06 120 GLN A C 1
ATOM 894 O O . GLN A 1 120 ? 5.874 -2.552 3.195 1.00 88.06 120 GLN A O 1
ATOM 899 N N . LEU A 1 121 ? 4.684 -3.394 4.917 1.00 86.75 121 LEU A N 1
ATOM 900 C CA . LEU A 1 121 ? 4.407 -2.128 5.592 1.00 86.75 121 LEU A CA 1
ATOM 901 C C . LEU A 1 121 ? 4.995 -2.174 6.999 1.00 86.75 121 LEU A C 1
ATOM 903 O O . LEU A 1 121 ? 4.922 -3.214 7.658 1.00 86.75 121 LEU A O 1
ATOM 907 N N . ALA A 1 122 ? 5.579 -1.066 7.448 1.00 85.12 122 ALA A N 1
ATOM 908 C CA . ALA A 1 122 ? 5.913 -0.909 8.856 1.00 85.12 122 ALA A CA 1
ATOM 909 C C . ALA A 1 122 ? 4.616 -0.877 9.674 1.00 85.12 122 ALA A C 1
ATOM 911 O O . ALA A 1 122 ? 3.569 -0.497 9.166 1.00 85.12 122 ALA A O 1
ATOM 912 N N . TYR A 1 123 ? 4.667 -1.349 10.912 1.00 83.56 123 TYR A N 1
ATOM 913 C CA . TYR A 1 123 ? 3.545 -1.294 11.836 1.00 83.56 123 TYR A CA 1
ATOM 914 C C . TYR A 1 123 ? 3.940 -0.432 13.030 1.00 83.56 123 TYR A C 1
ATOM 916 O O . TYR A 1 123 ? 4.933 -0.728 13.703 1.00 83.56 123 TYR A O 1
ATOM 924 N N . THR A 1 124 ? 3.172 0.627 13.285 1.00 82.12 124 THR A N 1
ATOM 925 C CA . THR A 1 124 ? 3.455 1.580 14.365 1.00 82.12 124 THR A CA 1
ATOM 926 C C . THR A 1 124 ? 2.630 1.279 15.608 1.00 82.12 124 THR A C 1
ATOM 928 O O . THR A 1 124 ? 3.167 1.229 16.716 1.00 82.12 124 THR A O 1
ATOM 931 N N . GLY A 1 125 ? 1.339 0.994 15.444 1.00 79.38 125 GLY A N 1
ATOM 932 C CA . GLY A 1 125 ? 0.457 0.701 16.566 1.00 79.38 125 GLY A CA 1
ATOM 933 C C . GLY A 1 125 ? -0.962 0.349 16.152 1.00 79.38 125 GLY A C 1
ATOM 934 O O . GLY A 1 125 ? -1.298 0.288 14.976 1.00 79.38 125 GLY A O 1
ATOM 935 N N . GLN A 1 126 ? -1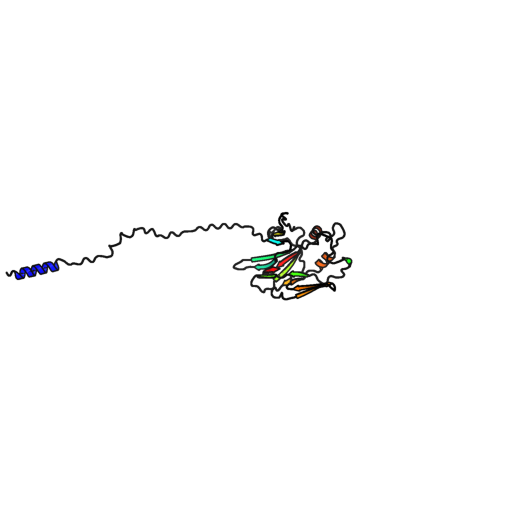.809 0.111 17.144 1.00 78.94 126 GLN A N 1
ATOM 936 C CA . GLN A 1 126 ? -3.210 -0.239 16.957 1.00 78.94 126 GLN A CA 1
ATOM 937 C C . GLN A 1 126 ? -4.067 0.624 17.873 1.00 78.94 126 GLN A C 1
ATOM 939 O O . GLN A 1 126 ? -3.724 0.842 19.034 1.00 78.94 126 GLN A O 1
ATOM 944 N N . PHE A 1 127 ? -5.190 1.093 17.346 1.00 73.06 127 PHE A N 1
ATOM 945 C CA . PHE A 1 127 ? -6.197 1.842 18.078 1.00 73.06 127 PHE A CA 1
ATOM 946 C C . PHE A 1 127 ? -7.496 1.034 18.164 1.00 73.06 127 PHE A C 1
ATOM 948 O O . PHE A 1 127 ? -7.884 0.386 17.189 1.00 73.06 127 PHE A O 1
ATOM 955 N N . GLY A 1 128 ? -8.164 1.086 19.317 1.00 68.25 128 GLY A N 1
ATOM 956 C CA . GLY A 1 128 ? -9.361 0.295 19.622 1.00 68.25 128 GLY A CA 1
ATOM 957 C C . GLY A 1 128 ? -9.077 -0.929 20.498 1.00 68.25 128 GLY A C 1
ATOM 958 O O . GLY A 1 128 ? -7.947 -1.169 20.919 1.00 68.25 128 GLY A O 1
ATOM 959 N N . ASP A 1 129 ? -10.123 -1.694 20.798 1.00 56.91 129 ASP A N 1
ATOM 960 C CA . ASP A 1 129 ? -10.107 -2.801 21.764 1.00 56.91 129 ASP A CA 1
ATOM 961 C C . ASP A 1 129 ? -10.010 -4.197 21.125 1.00 56.91 129 ASP A C 1
ATOM 963 O O . ASP A 1 129 ? -9.943 -5.208 21.827 1.00 56.91 129 ASP A O 1
ATOM 967 N N . SER A 1 130 ? -9.999 -4.290 19.794 1.00 58.09 130 SER A N 1
ATOM 968 C CA . SER A 1 130 ? -10.187 -5.580 19.133 1.00 58.09 130 SER A CA 1
ATOM 969 C C . SER A 1 130 ? -8.890 -6.281 18.751 1.00 58.09 130 SER A C 1
ATOM 971 O O . SER A 1 130 ? -8.204 -5.910 17.810 1.00 58.09 130 SER A O 1
ATOM 973 N N . THR A 1 131 ? -8.629 -7.421 19.385 1.00 64.12 131 THR A N 1
ATOM 974 C CA . THR A 1 131 ? -7.607 -8.416 19.002 1.00 64.12 131 THR A CA 1
ATOM 975 C C . THR A 1 131 ? -8.011 -9.264 17.781 1.00 64.12 131 THR A C 1
ATOM 977 O O . THR A 1 131 ? -7.460 -10.336 17.537 1.00 64.12 131 THR A O 1
ATOM 980 N N . SER A 1 132 ? -9.010 -8.815 17.015 1.00 71.62 132 SER A N 1
ATOM 981 C CA . SER A 1 132 ? -9.581 -9.547 15.885 1.00 71.62 132 SER A CA 1
ATOM 982 C C . SER A 1 132 ? -8.652 -9.558 14.671 1.00 71.62 132 SER A C 1
ATOM 984 O O . SER A 1 132 ? -8.079 -8.529 14.312 1.00 71.62 132 SER A O 1
ATOM 986 N N . VAL A 1 133 ? -8.596 -10.698 13.981 1.00 80.62 133 VAL A N 1
ATOM 987 C CA . VAL A 1 133 ? -7.912 -10.839 12.691 1.00 80.62 133 VAL A CA 1
ATOM 988 C C . VAL A 1 133 ? -8.615 -9.983 11.633 1.00 80.62 133 VAL A C 1
ATOM 990 O O . VAL A 1 133 ? -9.796 -10.186 11.353 1.00 80.62 133 VAL A O 1
ATOM 993 N N . ALA A 1 134 ? -7.893 -9.046 11.021 1.00 82.25 134 ALA A N 1
ATOM 994 C CA . ALA A 1 134 ? -8.398 -8.228 9.926 1.00 82.25 134 ALA A CA 1
ATOM 995 C C . ALA A 1 134 ? -8.141 -8.888 8.572 1.00 82.25 134 ALA A C 1
ATOM 997 O O . ALA A 1 134 ? -7.053 -9.391 8.303 1.00 82.25 134 ALA A O 1
ATOM 998 N N . GLN A 1 135 ? -9.127 -8.835 7.685 1.00 88.44 135 GLN A N 1
ATOM 999 C CA . GLN A 1 135 ? -8.986 -9.285 6.307 1.00 88.44 135 GLN A CA 1
ATOM 1000 C C . GLN A 1 135 ? -8.577 -8.118 5.424 1.00 88.44 135 GLN A C 1
ATOM 1002 O O . GLN A 1 135 ? -9.372 -7.213 5.170 1.00 88.44 135 GLN A O 1
ATOM 1007 N N . ILE A 1 136 ? -7.354 -8.144 4.925 1.00 90.00 136 ILE A N 1
ATOM 1008 C CA . ILE A 1 136 ? -6.765 -7.080 4.124 1.00 90.00 136 ILE A CA 1
ATOM 1009 C C . ILE A 1 136 ? -6.733 -7.509 2.664 1.00 90.00 136 ILE A C 1
ATOM 1011 O O . ILE A 1 136 ? -6.400 -8.645 2.334 1.00 90.00 136 ILE A O 1
ATOM 1015 N N . GLN A 1 137 ? -7.055 -6.584 1.770 1.00 92.06 137 GLN A N 1
ATOM 1016 C CA . GLN A 1 137 ? -6.941 -6.795 0.340 1.00 92.06 137 GLN A CA 1
ATOM 1017 C C . GLN A 1 137 ? -6.216 -5.631 -0.317 1.00 92.06 137 GLN A C 1
ATOM 1019 O O . GLN A 1 137 ? -6.512 -4.466 -0.051 1.00 92.06 137 GLN A O 1
ATOM 1024 N N . VAL A 1 138 ? -5.306 -5.968 -1.227 1.00 93.69 138 VAL A N 1
ATOM 1025 C CA . VAL A 1 138 ? -4.561 -4.996 -2.023 1.00 93.69 138 VAL A CA 1
ATOM 1026 C C . VAL A 1 138 ? -5.139 -4.953 -3.431 1.00 93.69 138 VAL A C 1
ATOM 1028 O O . VAL A 1 138 ? -5.363 -5.992 -4.059 1.00 93.69 138 VAL A O 1
ATOM 1031 N N . ARG A 1 139 ? -5.402 -3.750 -3.935 1.00 92.12 139 ARG A N 1
ATOM 1032 C CA . ARG A 1 139 ? -5.958 -3.505 -5.271 1.00 92.12 139 ARG A CA 1
ATOM 1033 C C . ARG A 1 139 ? -5.151 -2.442 -5.992 1.00 92.12 139 ARG A C 1
ATOM 1035 O O . ARG A 1 139 ? -4.579 -1.562 -5.362 1.00 92.12 139 ARG A O 1
ATOM 1042 N N . GLU A 1 140 ? -5.122 -2.503 -7.314 1.00 91.12 140 GLU A N 1
ATOM 1043 C CA . GLU A 1 140 ? -4.443 -1.491 -8.121 1.00 91.12 140 GLU A CA 1
ATOM 1044 C C . GLU A 1 140 ? -5.320 -0.249 -8.295 1.00 91.12 140 GLU A C 1
ATOM 1046 O O . GLU A 1 140 ? -6.511 -0.352 -8.606 1.00 91.12 140 GLU A O 1
ATOM 1051 N N . ILE A 1 141 ? -4.726 0.931 -8.122 1.00 87.69 141 ILE A N 1
ATOM 1052 C CA . ILE A 1 141 ? -5.404 2.211 -8.348 1.00 87.69 141 ILE A CA 1
ATOM 1053 C C . ILE A 1 141 ? -5.599 2.425 -9.846 1.00 87.69 141 ILE A C 1
ATOM 1055 O O . ILE A 1 141 ? -4.682 2.230 -10.642 1.00 87.69 141 ILE A O 1
ATOM 1059 N N . ASN A 1 142 ? -6.797 2.861 -10.230 1.00 84.75 142 ASN A N 1
ATOM 1060 C CA . ASN A 1 142 ? -7.130 3.137 -11.617 1.00 84.75 142 ASN A CA 1
ATOM 1061 C C . ASN A 1 142 ? -6.187 4.219 -12.194 1.00 84.75 142 ASN A C 1
ATOM 1063 O O . ASN A 1 142 ? -6.133 5.329 -11.652 1.00 84.75 142 ASN A O 1
ATOM 1067 N N . PRO A 1 143 ? -5.488 3.947 -13.316 1.00 78.50 143 PRO A N 1
ATOM 1068 C CA . PRO A 1 143 ? -4.609 4.912 -13.976 1.00 78.50 143 PRO A CA 1
ATOM 1069 C C . PRO A 1 143 ? -5.298 6.213 -14.413 1.00 78.50 143 PRO A C 1
ATOM 1071 O O . PRO A 1 143 ? -4.621 7.198 -14.691 1.00 78.50 143 PRO A O 1
ATOM 1074 N N . ALA A 1 144 ? -6.629 6.267 -14.479 1.00 76.75 144 ALA A N 1
ATOM 1075 C CA . ALA A 1 144 ? -7.356 7.505 -14.748 1.00 76.75 144 ALA A CA 1
ATOM 1076 C C . ALA A 1 144 ? -7.339 8.481 -13.554 1.00 76.75 144 ALA A C 1
ATOM 1078 O O . ALA A 1 144 ? -7.419 9.694 -13.750 1.00 76.75 144 ALA A O 1
ATOM 1079 N N . VAL A 1 145 ? -7.207 7.987 -12.316 1.00 73.31 145 VAL A N 1
ATOM 1080 C CA . VAL A 1 145 ? -7.375 8.807 -11.106 1.00 73.31 145 VAL A CA 1
ATOM 1081 C C . VAL A 1 145 ? -6.083 9.527 -10.775 1.00 73.31 145 VAL A C 1
ATOM 1083 O O . VAL A 1 145 ? -5.095 8.886 -10.442 1.00 73.31 145 VAL A O 1
ATOM 1086 N N . LYS A 1 146 ? -6.038 10.852 -10.873 1.00 68.06 146 LYS A N 1
ATOM 1087 C CA . LYS A 1 146 ? -4.821 11.620 -10.580 1.00 68.06 146 LYS A CA 1
ATOM 1088 C C . LYS A 1 146 ? -4.614 11.768 -9.074 1.00 68.06 146 LYS A C 1
ATOM 1090 O O . LYS A 1 146 ? -5.523 12.186 -8.364 1.00 68.06 146 LYS A O 1
ATOM 1095 N N . PHE A 1 147 ? -3.401 11.466 -8.607 1.00 65.12 147 PHE A N 1
ATOM 1096 C CA . PHE A 1 147 ? -2.892 11.993 -7.340 1.00 65.12 147 PHE A CA 1
ATOM 1097 C C . PHE A 1 147 ? -2.548 13.469 -7.572 1.00 65.12 147 PHE A C 1
ATOM 1099 O O . PHE A 1 147 ? -1.382 13.825 -7.736 1.00 65.12 147 PHE A O 1
ATOM 1106 N N . ASP A 1 148 ? -3.572 14.310 -7.708 1.00 55.28 148 ASP A N 1
ATOM 1107 C CA . ASP A 1 148 ? -3.372 15.748 -7.824 1.00 55.28 148 ASP A CA 1
ATOM 1108 C C . ASP A 1 148 ? -3.011 16.267 -6.433 1.00 55.28 148 ASP A C 1
ATOM 1110 O O . ASP A 1 148 ? -3.860 16.457 -5.564 1.00 55.28 148 ASP A O 1
ATOM 1114 N N . TYR A 1 149 ? -1.714 16.452 -6.201 1.00 56.19 149 TYR A N 1
ATOM 1115 C CA . TYR A 1 149 ? -1.249 17.247 -5.078 1.00 56.19 149 TYR A CA 1
ATOM 1116 C C . TYR A 1 149 ? -1.554 18.704 -5.432 1.00 56.19 149 TYR A C 1
ATOM 1118 O O . TYR A 1 149 ? -1.024 19.185 -6.439 1.00 56.19 149 TYR A O 1
ATOM 1126 N N . PRO A 1 150 ? -2.374 19.435 -4.657 1.00 48.81 150 PRO A N 1
ATOM 1127 C CA . PRO A 1 150 ? -2.408 20.881 -4.769 1.00 48.81 150 PRO A CA 1
ATOM 1128 C C . PRO A 1 150 ? -1.050 21.396 -4.290 1.00 48.81 150 PRO A C 1
ATOM 1130 O O . PRO A 1 150 ? -0.840 21.692 -3.116 1.00 48.81 150 PRO A O 1
ATOM 1133 N N . VAL A 1 151 ? -0.084 21.423 -5.204 1.00 45.78 151 VAL A N 1
ATOM 1134 C CA . VAL A 1 151 ? 1.193 22.082 -4.998 1.00 45.78 151 VAL A CA 1
ATOM 1135 C C . VAL A 1 151 ? 0.899 23.566 -5.138 1.00 45.78 151 VAL A C 1
ATOM 1137 O O . VAL A 1 151 ? 0.980 24.135 -6.225 1.00 45.78 151 VAL A O 1
ATOM 1140 N N . ASN A 1 152 ? 0.560 24.214 -4.027 1.00 46.88 152 ASN A N 1
ATOM 1141 C CA . ASN A 1 152 ? 0.947 25.608 -3.909 1.00 46.88 152 ASN A CA 1
ATOM 1142 C C . ASN A 1 152 ? 2.476 25.590 -3.987 1.00 46.88 152 ASN A C 1
ATOM 1144 O O . ASN A 1 152 ? 3.125 25.026 -3.109 1.00 46.88 152 ASN A O 1
ATOM 1148 N N . LYS A 1 153 ? 3.042 26.130 -5.075 1.00 46.84 153 LYS A N 1
ATOM 1149 C CA . LYS A 1 153 ? 4.497 26.167 -5.324 1.00 46.84 153 LYS A CA 1
ATOM 1150 C C . LYS A 1 153 ? 5.305 26.756 -4.154 1.00 46.84 153 LYS A C 1
ATOM 1152 O O . LYS A 1 153 ? 6.499 26.498 -4.082 1.00 46.84 153 LYS A O 1
ATOM 1157 N N . ASP A 1 154 ? 4.639 27.456 -3.236 1.00 45.44 154 ASP A N 1
ATOM 1158 C CA . ASP A 1 154 ? 5.224 28.125 -2.075 1.00 45.44 154 ASP A CA 1
ATOM 1159 C C . ASP A 1 154 ? 5.042 27.373 -0.740 1.00 45.44 154 ASP A C 1
ATOM 1161 O O . ASP A 1 154 ? 5.366 27.912 0.315 1.00 45.44 154 ASP A O 1
ATOM 1165 N N . THR A 1 155 ? 4.517 26.139 -0.719 1.00 51.22 155 THR A N 1
ATOM 1166 C CA . THR A 1 155 ? 4.311 25.389 0.536 1.00 51.22 155 THR A CA 1
ATOM 1167 C C . THR A 1 155 ? 5.014 24.031 0.511 1.00 51.22 155 THR A C 1
ATOM 1169 O O . THR A 1 155 ? 4.689 23.161 -0.289 1.00 51.22 155 THR A O 1
ATOM 1172 N N . ILE A 1 156 ? 5.933 23.824 1.461 1.00 53.72 156 ILE A N 1
ATOM 1173 C CA . ILE A 1 156 ? 6.741 22.602 1.703 1.00 53.72 156 ILE A CA 1
ATOM 1174 C C . ILE A 1 156 ? 5.879 21.377 2.117 1.00 53.72 156 ILE A C 1
ATOM 1176 O O . ILE A 1 156 ? 6.386 20.287 2.365 1.00 53.72 156 ILE A O 1
ATOM 1180 N N . ILE A 1 157 ? 4.552 21.527 2.168 1.00 53.28 157 ILE A N 1
ATOM 1181 C CA . ILE A 1 157 ? 3.609 20.514 2.647 1.00 53.28 157 ILE A CA 1
ATOM 1182 C C . ILE A 1 157 ? 2.964 19.803 1.454 1.00 53.28 157 ILE A C 1
ATOM 1184 O O . ILE A 1 157 ? 1.894 20.190 0.965 1.00 53.28 157 ILE A O 1
ATOM 1188 N N . VAL A 1 158 ? 3.601 18.721 1.014 1.00 59.84 158 VAL A N 1
ATOM 1189 C CA . VAL A 1 158 ? 3.038 17.787 0.035 1.00 59.84 158 VAL A CA 1
ATOM 1190 C C . VAL A 1 158 ? 2.073 16.873 0.785 1.00 59.84 158 VAL A C 1
ATOM 1192 O O . VAL A 1 158 ? 2.393 16.360 1.840 1.00 59.84 158 VAL A O 1
ATOM 1195 N N . GLY A 1 159 ? 0.845 16.696 0.320 1.00 61.84 159 GLY A N 1
ATOM 1196 C CA . GLY A 1 159 ? -0.120 15.857 1.035 1.00 61.84 159 GLY A CA 1
ATOM 1197 C C . GLY A 1 159 ? -1.428 15.772 0.281 1.00 61.84 159 GLY A C 1
ATOM 1198 O O . GLY A 1 159 ? -1.764 16.717 -0.440 1.00 61.84 159 GLY A O 1
ATOM 1199 N N . TYR A 1 160 ? -2.152 14.669 0.439 1.00 62.47 160 TYR A N 1
ATOM 1200 C CA . TYR A 1 160 ? -3.389 14.400 -0.291 1.00 62.47 160 TYR A CA 1
ATOM 1201 C C . TYR A 1 160 ? -4.585 14.391 0.660 1.00 62.47 160 TYR A C 1
ATOM 1203 O O . TYR A 1 160 ? -4.501 13.913 1.790 1.00 62.47 160 TYR A O 1
ATOM 1211 N N . LYS A 1 161 ? -5.696 14.968 0.203 1.00 66.00 161 LYS A N 1
ATOM 1212 C CA . LYS A 1 161 ? -6.984 14.876 0.893 1.00 66.00 161 LYS A CA 1
ATOM 1213 C C . LYS A 1 161 ? -7.615 13.536 0.543 1.00 66.00 161 LYS A C 1
ATOM 1215 O O . LYS A 1 161 ? -7.645 13.195 -0.634 1.00 66.00 161 LYS A O 1
ATOM 1220 N N . ILE A 1 162 ? -8.116 12.807 1.534 1.00 64.88 162 ILE A N 1
ATOM 1221 C CA . ILE A 1 162 ? -8.749 11.495 1.335 1.00 64.88 162 ILE A CA 1
ATOM 1222 C C . ILE A 1 162 ? -10.139 11.649 0.683 1.00 64.88 162 ILE A C 1
ATOM 1224 O O . ILE A 1 162 ? -10.539 10.805 -0.115 1.00 64.88 162 ILE A O 1
ATOM 1228 N N . ASP A 1 163 ? -10.826 12.761 0.960 1.00 55.06 163 ASP A N 1
ATOM 1229 C CA . ASP A 1 163 ? -12.220 13.016 0.562 1.00 55.06 163 ASP A CA 1
ATOM 1230 C C . ASP A 1 163 ? -12.383 13.621 -0.854 1.00 55.06 163 ASP A C 1
ATOM 1232 O O . ASP A 1 163 ? -13.311 13.308 -1.590 1.00 55.06 163 ASP A O 1
ATOM 1236 N N . THR A 1 164 ? -11.441 14.441 -1.334 1.00 52.72 164 THR A N 1
ATOM 1237 C CA . THR A 1 164 ? -11.628 15.200 -2.594 1.00 52.72 164 THR A CA 1
ATOM 1238 C C . THR A 1 164 ? -11.224 14.445 -3.866 1.00 52.72 164 THR A C 1
ATOM 1240 O O . THR A 1 164 ? -10.873 15.065 -4.871 1.00 52.72 164 THR A O 1
ATOM 1243 N N . LEU A 1 165 ? -11.177 13.117 -3.837 1.00 54.72 165 LEU A N 1
ATOM 1244 C CA . LEU A 1 165 ? -10.556 12.331 -4.903 1.00 54.72 165 LEU A CA 1
ATOM 1245 C C . LEU A 1 165 ? -11.604 11.716 -5.825 1.00 54.72 165 LEU A C 1
ATOM 1247 O O . LEU A 1 165 ? -12.588 11.158 -5.360 1.00 54.72 165 LEU A O 1
ATOM 1251 N N . ASN A 1 166 ? -11.356 11.842 -7.136 1.00 47.50 166 ASN A N 1
ATOM 1252 C CA . ASN A 1 166 ? -12.211 11.485 -8.278 1.00 47.50 166 ASN A CA 1
ATOM 1253 C C . ASN A 1 166 ? -12.728 10.029 -8.274 1.00 47.50 166 ASN A C 1
ATOM 1255 O O . ASN A 1 166 ? -12.386 9.223 -9.142 1.00 47.50 166 ASN A O 1
ATOM 1259 N N . SER A 1 167 ? -13.586 9.685 -7.328 1.00 49.28 167 SER A N 1
ATOM 1260 C CA . SER A 1 167 ? -14.529 8.587 -7.427 1.00 49.28 167 SER A CA 1
ATOM 1261 C C . SER A 1 167 ? -15.880 9.224 -7.686 1.00 49.28 167 SER A C 1
ATOM 1263 O O . SER A 1 167 ? -16.331 10.066 -6.913 1.00 49.28 167 SER A O 1
ATOM 1265 N N . ALA A 1 168 ? -16.546 8.813 -8.765 1.00 44.12 168 ALA A N 1
ATOM 1266 C CA . ALA A 1 168 ? -17.904 9.249 -9.100 1.00 44.12 168 ALA A CA 1
ATOM 1267 C C . ALA A 1 168 ? -18.925 9.015 -7.959 1.00 44.12 168 ALA A C 1
ATOM 1269 O O . ALA A 1 168 ? -20.055 9.478 -8.049 1.00 44.12 168 ALA A O 1
ATOM 1270 N N . ASN A 1 169 ? -18.516 8.319 -6.890 1.00 44.12 169 ASN A N 1
ATOM 1271 C CA . ASN A 1 169 ? -19.320 7.933 -5.740 1.00 44.12 169 ASN A CA 1
ATOM 1272 C C . ASN A 1 169 ? -18.804 8.500 -4.397 1.00 44.12 169 ASN A C 1
ATOM 1274 O O . ASN A 1 169 ? -19.167 7.956 -3.357 1.00 44.12 169 ASN A O 1
ATOM 1278 N N . GLY A 1 170 ? -17.920 9.510 -4.395 1.00 49.09 170 GLY A N 1
ATOM 1279 C CA . GLY A 1 170 ? -17.477 10.188 -3.161 1.00 49.09 170 GLY A CA 1
ATOM 1280 C C . GLY A 1 170 ? -16.698 9.312 -2.169 1.00 49.09 170 GLY A C 1
ATOM 1281 O O . GLY A 1 170 ? -16.668 9.608 -0.986 1.00 49.09 170 GLY A O 1
ATOM 1282 N N . ASN A 1 171 ? -16.094 8.211 -2.631 1.00 55.56 171 ASN A N 1
ATOM 1283 C CA . ASN A 1 171 ? -15.386 7.250 -1.780 1.00 55.56 171 ASN A CA 1
ATOM 1284 C C . ASN A 1 171 ? -14.026 6.873 -2.395 1.00 55.56 171 ASN A C 1
ATOM 1286 O O . ASN A 1 171 ? -13.945 5.927 -3.185 1.00 55.56 171 ASN A O 1
ATOM 1290 N N . GLY A 1 172 ? -12.972 7.613 -2.033 1.00 67.00 172 GLY A N 1
ATOM 1291 C CA . GLY A 1 172 ? -11.564 7.260 -2.271 1.00 67.00 172 GLY A CA 1
ATOM 1292 C C . GLY A 1 172 ? -11.103 7.201 -3.736 1.00 67.00 172 GLY A C 1
ATOM 1293 O O . GLY A 1 172 ? -11.780 7.661 -4.651 1.00 67.00 172 GLY A O 1
ATOM 1294 N N . PHE A 1 173 ? -9.917 6.629 -3.984 1.00 73.31 173 PHE A N 1
ATOM 1295 C CA . PHE A 1 173 ? -9.425 6.400 -5.348 1.00 73.31 173 PHE A CA 1
ATOM 1296 C C . PHE A 1 173 ? -10.144 5.203 -5.983 1.00 73.31 173 PHE A C 1
ATOM 1298 O O . PHE A 1 173 ? -10.156 4.110 -5.418 1.00 73.31 173 PHE A O 1
ATOM 1305 N N . GLY A 1 174 ? -10.681 5.373 -7.196 1.00 77.25 174 GLY A N 1
ATOM 1306 C CA . GLY A 1 174 ? -11.200 4.247 -7.976 1.00 77.25 174 GLY A CA 1
ATOM 1307 C C . GLY A 1 174 ? -10.125 3.176 -8.190 1.00 77.25 174 GLY A C 1
ATOM 1308 O O . GLY A 1 174 ? -8.990 3.497 -8.548 1.00 77.25 174 GLY A O 1
ATOM 1309 N N . THR A 1 175 ? -10.473 1.906 -7.990 1.00 84.19 175 THR A N 1
ATOM 1310 C CA . THR A 1 175 ? -9.554 0.770 -8.150 1.00 84.19 175 THR A CA 1
ATOM 1311 C C . THR A 1 175 ? -9.987 -0.182 -9.251 1.00 84.19 175 THR A C 1
ATOM 1313 O O . THR A 1 175 ? -11.111 -0.130 -9.747 1.00 84.19 175 THR A O 1
ATOM 1316 N N . THR A 1 176 ? -9.047 -1.015 -9.685 1.00 84.19 176 THR A N 1
ATOM 1317 C CA . THR A 1 176 ? -9.229 -1.988 -10.762 1.00 84.19 176 THR A CA 1
ATOM 1318 C C . THR A 1 176 ? -9.175 -3.409 -10.192 1.00 84.19 176 THR A C 1
ATOM 1320 O O . THR A 1 176 ? -10.032 -3.792 -9.393 1.00 84.19 176 THR A O 1
ATOM 1323 N N . ALA A 1 177 ? -8.183 -4.206 -10.581 1.00 84.75 177 ALA A N 1
ATOM 1324 C CA . ALA A 1 177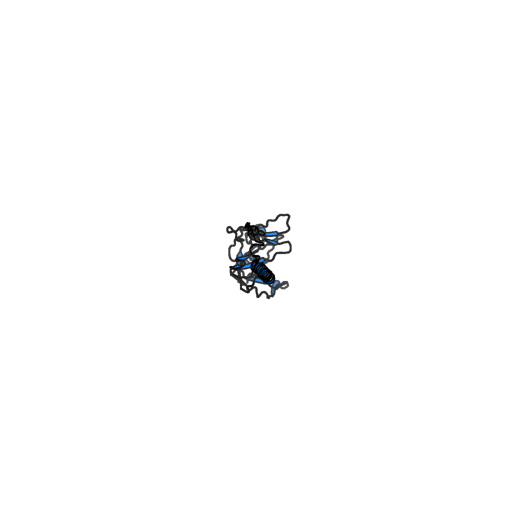 ? -8.045 -5.593 -10.167 1.00 84.75 177 ALA A CA 1
ATOM 1325 C C . ALA A 1 177 ? -7.455 -5.724 -8.753 1.00 84.75 177 ALA A C 1
ATOM 1327 O O . ALA A 1 177 ? -6.675 -4.883 -8.292 1.00 84.75 177 ALA A O 1
ATOM 1328 N N . ALA A 1 178 ? -7.805 -6.818 -8.072 1.00 90.69 178 ALA A N 1
ATOM 1329 C CA . ALA A 1 178 ? -7.085 -7.250 -6.882 1.00 90.69 178 ALA A CA 1
ATOM 1330 C C . ALA A 1 178 ? -5.672 -7.699 -7.276 1.00 90.69 178 ALA A C 1
ATOM 1332 O O . ALA A 1 178 ? -5.495 -8.445 -8.238 1.00 90.69 178 ALA A O 1
ATOM 1333 N N . LEU A 1 179 ? -4.674 -7.243 -6.524 1.00 92.25 179 LEU A N 1
ATOM 1334 C CA . LEU A 1 179 ? -3.263 -7.552 -6.755 1.00 92.25 179 LEU A CA 1
ATOM 1335 C C . LEU A 1 179 ? -2.806 -8.823 -6.035 1.00 92.25 179 LEU A C 1
ATOM 1337 O O . LEU A 1 179 ? -1.642 -9.195 -6.133 1.00 92.25 179 LEU A O 1
ATOM 1341 N N . GLY A 1 180 ? -3.709 -9.498 -5.329 1.00 92.19 180 GLY A N 1
ATOM 1342 C CA . GLY A 1 180 ? -3.435 -10.713 -4.578 1.00 92.19 180 GLY A CA 1
ATOM 1343 C C . GLY A 1 180 ? -4.692 -11.262 -3.897 1.00 92.19 180 GLY A C 1
ATOM 1344 O O . GLY A 1 180 ? -5.774 -10.668 -4.015 1.00 92.19 180 GLY A O 1
ATOM 1345 N N . PRO A 1 181 ? -4.564 -12.403 -3.201 1.00 91.06 181 PRO A N 1
ATOM 1346 C CA . PRO A 1 181 ? -5.631 -12.945 -2.369 1.00 91.06 181 PRO A CA 1
ATOM 1347 C C . PRO A 1 181 ? -5.923 -12.034 -1.167 1.00 91.06 181 PRO A C 1
ATOM 1349 O O . PRO A 1 181 ? -5.162 -11.122 -0.845 1.00 91.06 181 PRO A O 1
ATOM 1352 N N . VAL A 1 182 ? -7.043 -12.291 -0.489 1.00 91.06 182 VAL A N 1
ATOM 1353 C CA . VAL A 1 182 ? -7.334 -11.663 0.806 1.00 91.06 182 VAL A CA 1
ATOM 1354 C C . VAL A 1 182 ? -6.381 -12.238 1.853 1.00 91.06 182 VAL A C 1
ATOM 1356 O O . VAL A 1 182 ? -6.260 -13.456 1.983 1.00 91.06 182 VAL A O 1
ATOM 1359 N N . HIS A 1 183 ? -5.708 -11.359 2.587 1.00 89.62 183 HIS A N 1
ATOM 1360 C CA . HIS A 1 183 ? -4.736 -11.701 3.618 1.00 89.62 183 HIS A CA 1
ATOM 1361 C C . HIS A 1 183 ? -5.338 -11.515 5.007 1.00 89.62 183 HIS A C 1
ATOM 1363 O O . HIS A 1 183 ? -5.901 -10.467 5.309 1.00 89.62 183 HIS A O 1
ATOM 1369 N N . ASN A 1 184 ? -5.198 -12.521 5.862 1.00 89.00 184 ASN A N 1
ATOM 1370 C CA . ASN A 1 184 ? -5.662 -12.466 7.243 1.00 89.00 184 ASN A CA 1
ATOM 1371 C C . ASN A 1 184 ? -4.521 -11.962 8.131 1.00 89.00 184 ASN A C 1
ATOM 1373 O O . ASN A 1 184 ? -3.530 -12.668 8.317 1.00 89.00 184 ASN A O 1
ATOM 1377 N N . GLN A 1 185 ? -4.670 -10.764 8.689 1.00 85.50 185 GLN A N 1
ATOM 1378 C CA . GLN A 1 185 ? -3.677 -10.143 9.552 1.00 85.50 185 GLN A CA 1
ATOM 1379 C C . GLN A 1 185 ? -4.131 -10.114 11.009 1.00 85.50 185 GLN A C 1
ATOM 1381 O O . GLN A 1 185 ? -5.150 -9.519 11.348 1.00 85.50 185 GLN A O 1
ATOM 1386 N N . ASP A 1 186 ? -3.331 -10.717 11.882 1.00 83.56 186 ASP A N 1
ATOM 1387 C CA . ASP A 1 186 ? -3.458 -10.584 13.332 1.00 83.56 186 ASP A CA 1
ATOM 1388 C C . ASP A 1 186 ? -2.484 -9.498 13.817 1.00 83.56 186 ASP A C 1
ATOM 1390 O O . ASP A 1 186 ? -1.265 -9.670 13.721 1.00 83.56 186 ASP A O 1
ATOM 1394 N N . PHE A 1 187 ? -3.009 -8.369 14.304 1.00 77.75 187 PHE A N 1
ATOM 1395 C CA . PHE A 1 187 ? -2.196 -7.243 14.784 1.00 77.75 187 PHE A CA 1
ATOM 1396 C C . PHE A 1 187 ? -1.551 -7.501 16.158 1.00 77.75 187 PHE A C 1
ATOM 1398 O O . PHE A 1 187 ? -0.582 -6.836 16.520 1.00 77.75 187 PHE A O 1
ATOM 1405 N N . SER A 1 188 ? -1.994 -8.527 16.897 1.00 74.19 188 SER A N 1
ATOM 1406 C CA . SER A 1 188 ? -1.410 -8.885 18.200 1.00 74.19 188 SER A CA 1
ATOM 1407 C C . SER A 1 188 ? -0.058 -9.606 18.091 1.00 74.19 188 SER A C 1
ATOM 1409 O O . SER A 1 188 ? 0.667 -9.745 19.081 1.00 74.19 188 SER A O 1
ATOM 1411 N N . ARG A 1 189 ? 0.303 -10.067 16.885 1.00 71.75 189 ARG A N 1
ATOM 1412 C CA . ARG A 1 189 ? 1.461 -10.942 16.638 1.00 71.75 189 ARG A CA 1
ATOM 1413 C C . ARG A 1 189 ? 2.639 -10.259 15.944 1.00 71.75 189 ARG A C 1
ATOM 1415 O O . ARG A 1 189 ? 3.540 -10.947 15.476 1.00 71.75 189 ARG A O 1
ATOM 1422 N N . PHE A 1 190 ? 2.702 -8.929 15.918 1.00 70.88 190 PHE A N 1
ATOM 1423 C CA . PHE A 1 190 ? 3.828 -8.194 15.325 1.00 70.88 190 PHE A CA 1
ATOM 1424 C C . PHE A 1 190 ? 5.081 -8.161 16.208 1.00 70.88 190 PHE A C 1
ATOM 1426 O O . PHE A 1 190 ? 5.580 -7.099 16.552 1.00 70.88 190 PHE A O 1
ATOM 1433 N N . LYS A 1 191 ? 5.604 -9.333 16.581 1.00 57.72 191 LYS A N 1
ATOM 1434 C CA . LYS A 1 191 ? 6.900 -9.469 17.272 1.00 57.72 191 LYS A CA 1
ATOM 1435 C C . LYS A 1 191 ? 8.012 -9.986 16.360 1.00 57.72 191 LYS A C 1
ATOM 1437 O O . LYS A 1 191 ? 9.127 -10.218 16.820 1.00 57.72 191 LYS A O 1
ATOM 1442 N N . ASP A 1 192 ? 7.710 -10.179 15.081 1.00 61.16 192 ASP A N 1
ATOM 1443 C CA . ASP A 1 192 ? 8.615 -10.846 14.161 1.00 61.16 192 ASP A CA 1
ATOM 1444 C C . ASP A 1 192 ? 9.659 -9.874 13.603 1.00 61.16 192 ASP A C 1
ATOM 1446 O O . ASP A 1 192 ? 9.343 -8.835 13.014 1.00 61.16 192 ASP A O 1
ATOM 1450 N N . GLN A 1 193 ? 10.922 -10.254 13.777 1.00 69.12 193 GLN A N 1
ATOM 1451 C CA . GLN A 1 193 ? 12.067 -9.700 13.071 1.00 69.12 193 GLN A CA 1
ATOM 1452 C C . GLN A 1 193 ? 12.313 -10.548 11.819 1.00 69.12 193 GLN A C 1
ATOM 1454 O O . GLN A 1 193 ? 12.357 -11.777 11.887 1.00 69.12 193 GLN A O 1
ATOM 1459 N N . TYR A 1 194 ? 12.487 -9.900 10.673 1.00 71.06 194 TYR A N 1
ATOM 1460 C CA . TYR A 1 194 ? 12.813 -10.550 9.414 1.00 71.06 194 TYR A CA 1
ATOM 1461 C C . TYR A 1 194 ? 14.066 -9.933 8.807 1.00 71.06 194 TYR A C 1
ATOM 1463 O O . TYR A 1 194 ? 14.285 -8.726 8.867 1.00 71.06 194 TYR A O 1
ATOM 1471 N N . THR A 1 195 ? 14.893 -10.779 8.211 1.00 74.50 195 THR A N 1
ATOM 1472 C CA . THR A 1 195 ? 16.155 -10.364 7.612 1.00 74.50 195 THR A CA 1
ATOM 1473 C C . THR A 1 195 ? 16.023 -10.426 6.097 1.00 74.50 195 THR A C 1
ATOM 1475 O O . THR A 1 195 ? 15.925 -11.506 5.515 1.00 74.50 195 THR A O 1
ATOM 1478 N N . LEU A 1 196 ? 16.010 -9.261 5.457 1.00 71.69 196 LEU A N 1
ATOM 1479 C CA . LEU A 1 196 ? 16.033 -9.102 4.011 1.00 71.69 196 LEU A CA 1
ATOM 1480 C C . LEU A 1 196 ? 17.480 -9.163 3.533 1.00 71.69 196 LEU A C 1
ATOM 1482 O O . LEU A 1 196 ? 18.327 -8.388 3.970 1.00 71.69 196 LEU A O 1
ATOM 1486 N N . ARG A 1 197 ? 17.775 -10.077 2.610 1.00 71.25 197 ARG A N 1
ATOM 1487 C CA . ARG A 1 197 ? 19.103 -10.193 2.006 1.00 71.25 197 ARG A CA 1
ATOM 1488 C C . ARG A 1 197 ? 19.019 -9.803 0.537 1.00 71.25 197 ARG A C 1
ATOM 1490 O O . ARG A 1 197 ? 18.491 -10.559 -0.271 1.00 71.25 197 ARG A O 1
ATOM 1497 N N . ARG A 1 198 ? 19.518 -8.609 0.206 1.00 64.94 198 ARG A N 1
ATOM 1498 C CA . ARG A 1 198 ? 19.494 -8.038 -1.154 1.00 64.94 198 ARG A CA 1
ATOM 1499 C C . ARG A 1 198 ? 20.677 -8.519 -1.999 1.00 64.94 198 ARG A C 1
ATOM 1501 O O . ARG A 1 198 ? 20.553 -8.655 -3.210 1.00 64.94 198 ARG A O 1
ATOM 1508 N N . SER A 1 199 ? 21.813 -8.808 -1.363 1.00 63.56 199 SER A N 1
ATOM 1509 C CA . SER A 1 199 ? 22.990 -9.433 -1.982 1.00 63.56 199 SER A CA 1
ATOM 1510 C C . SER A 1 199 ? 23.811 -10.179 -0.923 1.00 63.56 199 SER A C 1
ATOM 1512 O O . SER A 1 199 ? 23.527 -10.095 0.274 1.00 63.56 199 SER A O 1
ATOM 1514 N N . SER A 1 200 ? 24.849 -10.916 -1.325 1.00 58.12 200 SER A N 1
ATOM 1515 C CA . SER A 1 200 ? 25.713 -11.681 -0.416 1.00 58.12 200 SER A CA 1
ATOM 1516 C C . SER A 1 200 ? 26.304 -10.842 0.727 1.00 58.12 200 SER A C 1
ATOM 1518 O O . SER A 1 200 ? 26.551 -11.409 1.792 1.00 58.12 200 SER A O 1
ATOM 1520 N N . SER A 1 201 ? 26.461 -9.526 0.541 1.00 60.03 201 SER A N 1
ATOM 1521 C CA . SER A 1 201 ? 27.027 -8.575 1.509 1.00 60.03 201 SER A CA 1
ATOM 1522 C C . SER A 1 201 ? 26.036 -7.569 2.104 1.00 60.03 201 SER A C 1
ATOM 1524 O O . SER A 1 201 ? 26.433 -6.811 2.981 1.00 60.03 201 SER A O 1
ATOM 1526 N N . ASP A 1 202 ? 24.787 -7.524 1.633 1.00 65.50 202 ASP A N 1
ATOM 1527 C CA . ASP A 1 202 ? 23.836 -6.475 2.016 1.00 65.50 202 ASP A CA 1
ATOM 1528 C C . ASP A 1 202 ? 22.586 -7.092 2.643 1.00 65.50 202 ASP A C 1
ATOM 1530 O O . ASP A 1 202 ? 21.799 -7.782 1.980 1.00 65.50 202 ASP A O 1
ATOM 1534 N N . THR A 1 203 ? 22.499 -6.930 3.960 1.00 72.44 203 THR A N 1
ATOM 1535 C CA . THR A 1 203 ? 21.515 -7.565 4.829 1.00 72.44 203 THR A CA 1
ATOM 1536 C C . THR A 1 203 ? 20.846 -6.491 5.671 1.00 72.44 203 THR A C 1
ATOM 1538 O O . THR A 1 203 ? 21.504 -5.834 6.473 1.00 72.44 203 THR A O 1
ATOM 1541 N N . GLU A 1 204 ? 19.539 -6.343 5.506 1.00 77.88 204 GLU A N 1
ATOM 1542 C CA . GLU A 1 204 ? 18.716 -5.398 6.249 1.00 77.88 204 GLU A CA 1
ATOM 1543 C C . GLU A 1 204 ? 17.788 -6.164 7.184 1.00 77.88 204 GLU A C 1
ATOM 1545 O O . GLU A 1 204 ? 17.146 -7.142 6.800 1.00 77.88 204 GLU A O 1
ATOM 1550 N N . VAL A 1 205 ? 17.725 -5.728 8.436 1.00 78.00 205 VAL A N 1
ATOM 1551 C CA . VAL A 1 205 ? 16.829 -6.300 9.435 1.00 78.00 205 VAL A CA 1
ATOM 1552 C C . VAL A 1 205 ? 15.635 -5.375 9.585 1.00 78.00 205 VAL A C 1
ATOM 1554 O O . VAL A 1 205 ? 15.790 -4.210 9.941 1.00 78.00 205 VAL A O 1
ATOM 1557 N N . VAL A 1 206 ? 14.446 -5.916 9.350 1.00 76.31 206 VAL A N 1
ATOM 1558 C CA . VAL A 1 206 ? 13.171 -5.228 9.539 1.00 76.31 206 VAL A CA 1
ATOM 1559 C C . VAL A 1 206 ? 12.413 -5.893 10.682 1.00 76.31 206 VAL A C 1
ATOM 1561 O O . VAL A 1 206 ? 12.345 -7.118 10.767 1.00 76.31 206 VAL A O 1
ATOM 1564 N N . SER A 1 207 ? 11.857 -5.101 11.588 1.00 80.88 207 SER A N 1
ATOM 1565 C CA . SER A 1 207 ? 11.026 -5.570 12.700 1.00 80.88 207 SER A CA 1
ATOM 1566 C C . SER A 1 207 ? 9.663 -4.897 12.641 1.00 80.88 207 SER A C 1
ATOM 1568 O O . SER A 1 207 ? 9.534 -3.814 12.074 1.00 80.88 207 SER A O 1
ATOM 1570 N N . ASN A 1 208 ? 8.648 -5.545 13.216 1.00 83.00 208 ASN A N 1
ATOM 1571 C CA . ASN A 1 208 ? 7.280 -5.021 13.293 1.00 83.00 208 ASN A CA 1
ATOM 1572 C C . ASN A 1 208 ? 6.724 -4.672 11.906 1.00 83.00 208 ASN A C 1
ATOM 1574 O O . ASN A 1 208 ? 6.328 -3.541 11.642 1.00 83.00 208 ASN A O 1
ATOM 1578 N N . VAL A 1 209 ? 6.741 -5.645 10.992 1.00 84.56 209 VAL A N 1
ATOM 1579 C CA . VAL A 1 209 ? 6.278 -5.438 9.618 1.00 84.56 209 VAL A CA 1
ATOM 1580 C C . VAL A 1 209 ? 5.082 -6.310 9.275 1.00 84.56 209 VAL A C 1
ATOM 1582 O O . VAL A 1 209 ? 5.083 -7.526 9.483 1.00 84.56 209 VAL A O 1
ATOM 1585 N N . MET A 1 210 ? 4.075 -5.685 8.677 1.00 85.50 210 MET A N 1
ATOM 1586 C CA . MET A 1 210 ? 2.972 -6.367 8.023 1.00 85.50 210 MET A CA 1
ATOM 1587 C C . MET A 1 210 ? 3.400 -6.816 6.635 1.00 85.50 210 MET A C 1
ATOM 1589 O O . MET A 1 210 ? 3.820 -6.007 5.812 1.00 85.50 210 MET A O 1
ATOM 1593 N N . ARG A 1 211 ? 3.282 -8.119 6.374 1.00 87.62 211 ARG A N 1
ATOM 1594 C CA . ARG A 1 211 ? 3.663 -8.743 5.106 1.00 87.62 211 ARG A CA 1
ATOM 1595 C C . ARG A 1 211 ? 2.425 -9.302 4.432 1.00 87.62 211 ARG A C 1
ATOM 1597 O O . ARG A 1 211 ? 1.831 -10.255 4.926 1.00 87.62 211 ARG A O 1
ATOM 1604 N N . ILE A 1 212 ? 2.057 -8.703 3.307 1.00 91.12 212 ILE A N 1
ATOM 1605 C CA . ILE A 1 212 ? 0.888 -9.086 2.525 1.00 91.12 212 ILE A CA 1
ATOM 1606 C C . ILE A 1 212 ? 1.375 -9.754 1.234 1.00 91.12 212 ILE A C 1
ATOM 1608 O O . ILE A 1 212 ? 2.028 -9.091 0.421 1.00 91.12 212 ILE A O 1
ATOM 1612 N N . PRO A 1 213 ? 1.086 -11.047 1.018 1.00 92.31 213 PRO A N 1
ATOM 1613 C CA . PRO A 1 213 ? 1.442 -11.719 -0.223 1.00 92.31 213 PRO A CA 1
ATOM 1614 C C . PRO A 1 213 ? 0.622 -11.158 -1.390 1.00 92.31 213 PRO A C 1
ATOM 1616 O O . PRO A 1 213 ? -0.599 -11.008 -1.309 1.00 92.31 213 PRO A O 1
ATOM 1619 N N . LEU A 1 214 ? 1.304 -10.867 -2.492 1.00 94.56 214 LEU A N 1
ATOM 1620 C CA . LEU A 1 214 ? 0.720 -10.411 -3.747 1.00 94.56 214 LEU A CA 1
ATOM 1621 C C . LEU A 1 214 ? 0.872 -11.486 -4.828 1.00 94.56 214 LEU A C 1
ATOM 1623 O O . LEU A 1 214 ? 1.624 -12.448 -4.695 1.00 94.56 214 LEU A O 1
ATOM 1627 N N . SER A 1 215 ? 0.146 -11.314 -5.928 1.00 93.69 215 SER A N 1
ATOM 1628 C CA . SER A 1 215 ? 0.252 -12.177 -7.097 1.00 93.69 215 SER A CA 1
ATOM 1629 C C . SER A 1 215 ? 1.611 -12.015 -7.779 1.00 93.69 215 SER A C 1
ATOM 1631 O O . SER A 1 215 ? 2.032 -10.899 -8.100 1.00 93.69 215 SER A O 1
ATOM 1633 N N . ASN A 1 216 ? 2.245 -13.137 -8.126 1.00 92.12 216 ASN A N 1
ATOM 1634 C CA . ASN A 1 216 ? 3.491 -13.147 -8.898 1.00 92.12 216 ASN A CA 1
ATOM 1635 C C . ASN A 1 216 ? 3.338 -12.492 -10.280 1.00 92.12 216 ASN A C 1
ATOM 1637 O O . ASN A 1 216 ? 4.320 -12.001 -10.833 1.00 92.12 216 ASN A O 1
ATOM 1641 N N . THR A 1 217 ? 2.112 -12.400 -10.809 1.00 91.38 217 THR A N 1
ATOM 1642 C CA . THR A 1 217 ? 1.834 -11.686 -12.065 1.00 91.38 217 THR A CA 1
ATOM 1643 C C . THR A 1 217 ? 2.190 -10.202 -11.985 1.00 91.38 217 THR A C 1
ATOM 1645 O O . THR A 1 217 ? 2.665 -9.635 -12.967 1.00 91.38 217 THR A O 1
ATOM 1648 N N . LEU A 1 218 ? 2.025 -9.569 -10.816 1.00 91.25 218 LEU A N 1
ATOM 1649 C CA . LEU A 1 218 ? 2.448 -8.186 -10.604 1.00 91.25 218 LEU A CA 1
ATOM 1650 C C . LEU A 1 218 ? 3.971 -8.069 -10.696 1.00 91.25 218 LEU A C 1
ATOM 1652 O O . LEU A 1 218 ? 4.474 -7.186 -11.386 1.00 91.25 218 LEU A O 1
ATOM 1656 N N . GLY A 1 219 ? 4.694 -8.978 -10.039 1.00 89.31 219 GLY A N 1
ATOM 1657 C CA . GLY A 1 219 ? 6.155 -9.020 -10.079 1.00 89.31 219 GLY A CA 1
ATOM 1658 C C . GLY A 1 219 ? 6.674 -9.238 -11.495 1.00 89.31 219 GLY A C 1
ATOM 1659 O O . GLY A 1 219 ? 7.535 -8.494 -11.946 1.00 89.31 219 GLY A O 1
ATOM 1660 N N . GLN A 1 220 ? 6.094 -10.189 -12.230 1.00 89.94 220 GLN A N 1
ATOM 1661 C CA . GLN A 1 220 ? 6.442 -10.452 -13.631 1.00 89.94 220 GLN A CA 1
ATOM 1662 C C . GLN A 1 220 ? 6.189 -9.229 -14.519 1.00 89.94 220 GLN A C 1
ATOM 1664 O O . GLN A 1 220 ? 7.014 -8.903 -15.372 1.00 89.94 220 GLN A O 1
ATOM 1669 N N . ARG A 1 221 ? 5.077 -8.516 -14.294 1.00 90.25 221 ARG A N 1
ATOM 1670 C CA . ARG A 1 221 ? 4.760 -7.275 -15.010 1.00 90.25 221 ARG A CA 1
ATOM 1671 C C . ARG A 1 221 ? 5.800 -6.189 -14.736 1.00 90.25 221 ARG A C 1
ATOM 1673 O O . ARG A 1 221 ? 6.325 -5.614 -15.683 1.00 90.25 221 ARG A O 1
ATOM 1680 N N . LEU A 1 222 ? 6.117 -5.931 -13.466 1.00 89.19 222 LEU A N 1
ATOM 1681 C CA . LEU A 1 222 ? 7.086 -4.903 -13.070 1.00 89.19 222 LEU A CA 1
ATOM 1682 C C . LEU A 1 222 ? 8.521 -5.249 -13.502 1.00 89.19 222 LEU A C 1
ATOM 1684 O O . LEU A 1 222 ? 9.257 -4.366 -13.931 1.00 89.19 222 LEU A O 1
ATOM 1688 N N . ALA A 1 223 ? 8.904 -6.525 -13.446 1.00 88.12 223 ALA A N 1
ATOM 1689 C CA . ALA A 1 223 ? 10.189 -7.029 -13.930 1.00 88.12 223 ALA A CA 1
ATOM 1690 C C . ALA A 1 223 ? 10.332 -6.940 -15.460 1.00 88.12 223 ALA A C 1
ATOM 1692 O O . ALA A 1 223 ? 11.439 -6.832 -15.979 1.00 88.12 223 ALA A O 1
ATOM 1693 N N . GLY A 1 224 ? 9.215 -6.981 -16.194 1.00 87.56 224 GLY A N 1
ATOM 1694 C CA . GLY A 1 224 ? 9.200 -6.894 -17.654 1.00 87.56 224 GLY A CA 1
ATOM 1695 C C . GLY A 1 224 ? 9.369 -5.480 -18.223 1.00 87.56 224 GLY A C 1
ATOM 1696 O O . GLY A 1 224 ? 9.518 -5.348 -19.445 1.00 87.56 224 GLY A O 1
ATOM 1697 N N . TYR A 1 225 ? 9.317 -4.449 -17.375 1.00 88.81 225 TYR A N 1
ATOM 1698 C CA . TYR A 1 225 ? 9.473 -3.044 -17.752 1.00 88.81 225 TYR A CA 1
ATOM 1699 C C . TYR A 1 225 ? 10.938 -2.674 -18.016 1.00 88.81 225 TYR A C 1
ATOM 1701 O O . TYR A 1 225 ? 11.861 -3.286 -17.488 1.00 88.81 225 TYR A O 1
ATOM 1709 N N . ASP A 1 226 ? 11.138 -1.640 -18.834 1.00 86.38 226 ASP A N 1
ATOM 1710 C CA . ASP A 1 226 ? 12.454 -1.190 -19.291 1.00 86.38 226 ASP A CA 1
ATOM 1711 C C . ASP A 1 226 ? 12.593 0.338 -19.137 1.00 86.38 226 ASP A C 1
ATOM 1713 O O . ASP A 1 226 ? 11.621 1.069 -18.913 1.00 86.38 226 ASP A O 1
ATOM 1717 N N . THR A 1 227 ? 13.828 0.804 -19.257 1.00 86.06 227 THR A N 1
ATOM 1718 C CA . THR A 1 227 ? 14.277 2.195 -19.334 1.00 86.06 227 THR A CA 1
ATOM 1719 C C . THR A 1 227 ? 14.565 2.641 -20.777 1.00 86.06 227 THR A C 1
ATOM 1721 O O . THR A 1 227 ? 14.612 3.846 -21.048 1.00 86.06 227 THR A O 1
ATOM 1724 N N . VAL A 1 228 ? 14.739 1.700 -21.717 1.00 84.69 228 VAL A N 1
ATOM 1725 C CA . VAL A 1 228 ? 15.098 1.982 -23.115 1.00 84.69 228 VAL A CA 1
ATOM 1726 C C . VAL A 1 228 ? 13.865 2.307 -23.967 1.00 84.69 228 VAL A C 1
ATOM 1728 O O . VAL A 1 228 ? 12.901 1.552 -24.032 1.00 84.69 228 VAL A O 1
ATOM 1731 N N . GLY A 1 229 ? 13.916 3.442 -24.670 1.00 82.44 229 GLY A N 1
ATOM 1732 C CA . GLY A 1 229 ? 12.832 3.942 -25.527 1.00 82.44 229 GLY A CA 1
ATOM 1733 C C . GLY A 1 229 ? 12.059 5.110 -24.909 1.00 82.44 229 GLY A C 1
ATOM 1734 O O . GLY A 1 229 ? 12.151 5.372 -23.715 1.00 82.44 229 GLY A O 1
ATOM 1735 N N . ALA A 1 230 ? 11.325 5.866 -25.730 1.00 82.44 230 ALA A N 1
ATOM 1736 C CA . ALA A 1 230 ? 10.628 7.084 -25.292 1.00 82.44 230 ALA A CA 1
ATOM 1737 C C . ALA A 1 230 ? 9.405 6.809 -24.397 1.00 82.44 230 ALA A C 1
ATOM 1739 O O . ALA A 1 230 ? 9.031 7.659 -23.595 1.00 82.44 230 ALA A O 1
ATOM 1740 N N . THR A 1 231 ? 8.802 5.625 -24.518 1.00 85.44 231 THR A N 1
ATOM 1741 C CA . THR A 1 231 ? 7.587 5.199 -23.798 1.00 85.44 231 THR A CA 1
ATOM 1742 C C . THR A 1 231 ? 7.871 4.163 -22.711 1.00 85.44 231 THR A C 1
ATOM 1744 O O . THR A 1 231 ? 6.943 3.527 -22.207 1.00 85.44 231 THR A O 1
ATOM 1747 N N . ALA A 1 232 ? 9.149 3.959 -22.387 1.00 87.44 232 ALA A N 1
ATOM 1748 C CA . ALA A 1 232 ? 9.591 2.934 -21.458 1.00 87.44 232 ALA A CA 1
ATOM 1749 C C . ALA A 1 232 ? 9.126 3.273 -20.025 1.00 87.44 232 ALA A C 1
ATOM 1751 O O . ALA A 1 232 ? 9.374 4.397 -19.572 1.00 87.44 232 ALA A O 1
ATOM 1752 N N . PRO A 1 233 ? 8.457 2.351 -19.303 1.00 86.94 233 PRO A N 1
ATOM 1753 C CA . PRO A 1 233 ? 7.847 2.661 -18.009 1.00 86.94 233 PRO A CA 1
ATOM 1754 C C . PRO A 1 233 ? 8.831 3.179 -16.955 1.00 86.94 233 PRO A C 1
ATOM 1756 O O . PRO A 1 233 ? 8.470 4.067 -16.195 1.00 86.94 233 PRO A O 1
ATOM 1759 N N . PHE A 1 234 ? 10.077 2.691 -16.923 1.00 88.06 234 PHE A N 1
ATOM 1760 C CA . PHE A 1 234 ? 11.086 3.123 -15.943 1.00 88.06 234 PHE A CA 1
ATOM 1761 C C . PHE A 1 234 ? 11.943 4.308 -16.401 1.00 88.06 234 PHE A C 1
ATOM 1763 O O . PHE A 1 234 ? 12.904 4.680 -15.729 1.00 88.06 234 PHE A O 1
ATOM 1770 N N . ARG A 1 235 ? 11.617 4.930 -17.540 1.00 85.31 235 ARG A N 1
ATOM 1771 C CA . ARG A 1 235 ? 12.337 6.120 -18.010 1.00 85.31 235 ARG A CA 1
ATOM 1772 C C . ARG A 1 235 ? 12.061 7.347 -17.142 1.00 85.31 235 ARG A C 1
ATOM 1774 O O . ARG A 1 235 ? 12.947 8.181 -16.978 1.00 85.31 235 ARG A O 1
ATOM 1781 N N . SER A 1 236 ? 10.836 7.496 -16.645 1.00 83.81 236 SER A N 1
ATOM 1782 C CA . SER A 1 236 ? 10.451 8.608 -15.777 1.00 83.81 236 SER A CA 1
ATOM 1783 C C . SER A 1 236 ? 9.257 8.246 -14.904 1.00 83.81 236 SER A C 1
ATOM 1785 O O . SER A 1 236 ? 8.426 7.424 -15.284 1.00 83.81 236 SER A O 1
ATOM 1787 N N . ASP A 1 237 ? 9.131 8.932 -13.769 1.00 80.69 237 ASP A N 1
ATOM 1788 C CA . ASP A 1 237 ? 8.019 8.740 -12.832 1.00 80.69 237 ASP A CA 1
ATOM 1789 C C . ASP A 1 237 ? 6.656 9.014 -13.490 1.00 80.69 237 ASP A C 1
ATOM 1791 O O . ASP A 1 237 ? 5.698 8.258 -13.330 1.00 80.69 237 ASP A O 1
ATOM 1795 N N . SER A 1 238 ? 6.581 10.055 -14.324 1.00 83.94 238 SER A N 1
ATOM 1796 C CA . SER A 1 238 ? 5.366 10.391 -15.071 1.00 83.94 238 SER A CA 1
ATOM 1797 C C . SER A 1 238 ? 4.945 9.284 -16.039 1.00 83.94 238 SER A C 1
ATOM 1799 O O . SER A 1 238 ? 3.747 9.053 -16.192 1.00 83.94 238 SER A O 1
ATOM 1801 N N . LEU A 1 239 ? 5.903 8.605 -16.685 1.00 87.38 239 LEU A N 1
ATOM 1802 C CA . LEU A 1 239 ? 5.620 7.460 -17.552 1.00 87.38 239 LEU A CA 1
ATOM 1803 C C . LEU A 1 239 ? 5.247 6.232 -16.727 1.00 87.38 239 LEU A C 1
ATOM 1805 O O . LEU A 1 239 ? 4.268 5.575 -17.050 1.00 87.38 239 LEU A O 1
ATOM 1809 N N . PHE A 1 240 ? 5.949 5.949 -15.632 1.00 87.50 240 PHE A N 1
ATOM 1810 C CA . PHE A 1 240 ? 5.619 4.821 -14.764 1.00 87.50 240 PHE A CA 1
ATOM 1811 C C . PHE A 1 240 ? 4.162 4.877 -14.281 1.00 87.50 240 PHE A C 1
ATOM 1813 O O . PHE A 1 240 ? 3.426 3.896 -14.392 1.00 87.50 240 PHE A O 1
ATOM 1820 N N . ARG A 1 241 ? 3.698 6.062 -13.862 1.00 84.94 241 ARG A N 1
ATOM 1821 C CA . ARG A 1 241 ? 2.328 6.302 -13.376 1.00 84.94 241 ARG A CA 1
ATOM 1822 C C . ARG A 1 241 ? 1.219 6.116 -14.419 1.00 84.94 241 ARG A C 1
ATOM 1824 O O . ARG A 1 241 ? 0.040 6.144 -14.040 1.00 84.94 241 ARG A O 1
ATOM 1831 N N . THR A 1 242 ? 1.544 5.978 -15.710 1.00 86.38 242 THR A N 1
ATOM 1832 C CA . THR A 1 242 ? 0.556 5.604 -16.740 1.00 86.38 242 THR A CA 1
ATOM 1833 C C . THR A 1 242 ? 0.334 4.094 -16.794 1.00 86.38 242 THR A C 1
ATOM 1835 O O . THR A 1 242 ? -0.773 3.669 -17.114 1.00 86.38 242 THR A O 1
ATOM 1838 N N . TYR A 1 243 ? 1.343 3.298 -16.425 1.00 87.94 243 TYR A N 1
ATOM 1839 C CA . TYR A 1 243 ? 1.283 1.834 -16.408 1.00 87.94 243 TYR A CA 1
ATOM 1840 C C . TYR A 1 243 ? 0.939 1.262 -15.035 1.00 87.94 243 TYR A C 1
ATOM 1842 O O . TYR A 1 243 ? 0.252 0.249 -14.952 1.00 87.94 243 TYR A O 1
ATOM 1850 N N . PHE A 1 244 ? 1.438 1.879 -13.964 1.00 88.94 244 PHE A N 1
ATOM 1851 C CA . PHE A 1 244 ? 1.172 1.473 -12.591 1.00 88.94 244 PHE A CA 1
ATOM 1852 C C . PHE A 1 244 ? 1.095 2.708 -11.705 1.00 88.94 244 PHE A C 1
ATOM 1854 O O . PHE A 1 244 ? 2.098 3.351 -11.402 1.00 88.94 244 PHE A O 1
ATOM 1861 N N . ARG A 1 245 ? -0.119 3.073 -11.301 1.00 85.31 245 ARG A N 1
ATOM 1862 C CA . ARG A 1 245 ? -0.328 4.310 -10.546 1.00 85.31 245 ARG A CA 1
ATOM 1863 C C . ARG A 1 245 ? -0.059 4.156 -9.055 1.00 85.31 245 ARG A C 1
ATOM 1865 O O . ARG A 1 245 ? 0.379 5.103 -8.408 1.00 85.31 245 ARG A O 1
ATOM 1872 N N . GLY A 1 246 ? -0.356 2.984 -8.512 1.00 88.12 246 GLY A N 1
ATOM 1873 C CA . GLY A 1 246 ? -0.284 2.743 -7.084 1.00 88.12 246 GLY A CA 1
ATOM 1874 C C . GLY A 1 246 ? -1.225 1.644 -6.631 1.00 88.12 246 GLY A C 1
ATOM 1875 O O . GLY A 1 246 ? -1.848 0.948 -7.438 1.00 88.12 246 GLY A O 1
ATOM 1876 N N . MET A 1 247 ? -1.329 1.509 -5.317 1.00 90.12 247 MET A N 1
ATOM 1877 C CA . MET A 1 247 ? -2.098 0.465 -4.662 1.00 90.12 247 MET A CA 1
ATOM 1878 C C . MET A 1 247 ? -3.014 1.061 -3.603 1.00 90.12 247 MET A C 1
ATOM 1880 O O . MET A 1 247 ? -2.637 1.979 -2.876 1.00 90.12 247 MET A O 1
ATOM 1884 N N . GLN A 1 248 ? -4.214 0.501 -3.524 1.00 89.44 248 GLN A N 1
ATOM 1885 C CA . GLN A 1 248 ? -5.106 0.628 -2.386 1.00 89.44 248 GLN A CA 1
ATOM 1886 C C . GLN A 1 248 ? -4.914 -0.595 -1.496 1.00 89.44 248 GLN A C 1
ATOM 1888 O O . GLN A 1 248 ? -4.930 -1.726 -1.985 1.00 89.44 248 GLN A O 1
ATOM 1893 N N . ILE A 1 249 ? -4.813 -0.369 -0.196 1.00 90.88 249 ILE A N 1
ATOM 1894 C CA . ILE A 1 249 ? -4.817 -1.402 0.831 1.00 90.88 249 ILE A CA 1
ATOM 1895 C C . ILE A 1 249 ? -6.070 -1.166 1.657 1.00 90.88 249 ILE A C 1
ATOM 1897 O O . ILE A 1 249 ? -6.249 -0.095 2.231 1.00 90.88 249 ILE A O 1
ATOM 1901 N N . ARG A 1 250 ? -6.959 -2.153 1.664 1.00 87.94 250 ARG A N 1
ATOM 1902 C CA . ARG A 1 250 ? -8.291 -2.024 2.247 1.00 87.94 250 ARG A CA 1
ATOM 1903 C C . ARG A 1 250 ? -8.577 -3.143 3.228 1.00 87.94 250 ARG A C 1
ATOM 1905 O O . ARG A 1 250 ? -8.336 -4.311 2.919 1.00 87.94 250 ARG A O 1
ATOM 1912 N N . ALA A 1 251 ? -9.187 -2.790 4.354 1.00 86.19 251 ALA A N 1
ATOM 1913 C CA . ALA A 1 251 ? -9.800 -3.751 5.259 1.00 86.19 251 ALA A CA 1
ATOM 1914 C C . ALA A 1 251 ? -11.179 -4.177 4.715 1.00 86.19 251 ALA A C 1
ATOM 1916 O O . ALA A 1 251 ? -12.106 -3.377 4.562 1.00 86.19 251 ALA A O 1
ATOM 1917 N N . THR A 1 252 ? -11.302 -5.454 4.362 1.00 76.81 252 THR A N 1
ATOM 1918 C CA . THR A 1 252 ? -12.518 -6.067 3.804 1.00 76.81 252 THR A CA 1
ATOM 1919 C C . THR A 1 252 ? -13.449 -6.622 4.878 1.00 76.81 252 THR A C 1
ATOM 1921 O O . THR A 1 252 ? -14.665 -6.565 4.693 1.00 76.81 252 THR A O 1
ATOM 1924 N N . SER A 1 253 ? -12.912 -7.091 6.009 1.00 64.69 253 SER A N 1
ATOM 1925 C CA . SER A 1 253 ? -13.703 -7.539 7.158 1.00 64.69 253 SER A CA 1
ATOM 1926 C C . SER A 1 253 ? -13.826 -6.464 8.229 1.00 64.69 253 SER A C 1
ATOM 1928 O O . SER A 1 253 ? -13.026 -5.533 8.306 1.00 64.69 253 SER A O 1
ATOM 1930 N N . ILE A 1 254 ? -14.833 -6.642 9.082 1.00 57.34 254 ILE A N 1
ATOM 1931 C CA . ILE A 1 254 ? -14.984 -5.899 10.330 1.00 57.34 254 ILE A CA 1
ATOM 1932 C C . ILE A 1 254 ? -13.776 -6.232 11.202 1.00 57.34 254 ILE A C 1
ATOM 1934 O O . ILE A 1 254 ? -13.518 -7.397 11.500 1.00 57.34 254 ILE A O 1
ATOM 1938 N N . SER A 1 255 ? -13.021 -5.212 11.560 1.00 48.94 255 SER A N 1
ATOM 1939 C CA . SER A 1 255 ? -11.964 -5.279 12.550 1.00 48.94 255 SER A CA 1
ATOM 1940 C C . SER A 1 255 ? -12.140 -4.018 13.370 1.00 48.94 255 SER A C 1
ATOM 1942 O O . SER A 1 255 ? -11.941 -2.923 12.847 1.00 48.94 255 SER A O 1
ATOM 1944 N N . SER A 1 256 ? -12.540 -4.136 14.638 1.00 49.22 256 SER A N 1
ATOM 1945 C CA . SER A 1 256 ? -12.720 -2.968 15.521 1.00 49.22 256 SER A CA 1
ATOM 1946 C C . SER A 1 256 ? -11.376 -2.338 15.933 1.00 49.22 256 SER A C 1
ATOM 1948 O O . SER A 1 256 ? -11.248 -1.705 16.976 1.00 49.22 256 SER A O 1
ATOM 1950 N N . ALA A 1 257 ? -10.350 -2.565 15.116 1.00 42.97 257 ALA A N 1
ATOM 1951 C CA . ALA A 1 257 ? -8.992 -2.132 15.281 1.00 42.97 257 ALA A CA 1
ATOM 1952 C C . ALA A 1 257 ? -8.543 -1.363 14.044 1.00 42.97 257 ALA A C 1
ATOM 1954 O O . ALA A 1 257 ? -8.679 -1.820 12.906 1.00 42.97 257 ALA A O 1
ATOM 1955 N N . LEU A 1 258 ? -7.985 -0.190 14.302 1.00 47.28 258 LEU A N 1
ATOM 1956 C CA . LEU A 1 258 ? -7.323 0.641 13.317 1.00 47.28 258 LEU A CA 1
ATOM 1957 C C . LEU A 1 258 ? -5.816 0.450 13.501 1.00 47.28 258 LEU A C 1
ATOM 1959 O O . LEU A 1 258 ? -5.270 0.864 14.520 1.00 47.28 258 LEU A O 1
ATOM 1963 N N . GLY A 1 259 ? -5.154 -0.230 12.570 1.00 48.50 259 GLY A N 1
ATOM 1964 C CA . GLY A 1 259 ? -3.697 -0.348 12.564 1.00 48.50 259 GLY A CA 1
ATOM 1965 C C . GLY A 1 259 ? -3.065 0.897 11.942 1.00 48.50 259 GLY A C 1
ATOM 1966 O O . GLY A 1 259 ? -3.477 1.292 10.857 1.00 48.50 259 GLY A O 1
ATOM 1967 N N . GLY A 1 260 ? -2.098 1.508 12.622 1.00 43.06 260 GLY A N 1
ATOM 1968 C CA . GLY A 1 260 ? -1.200 2.529 12.083 1.00 43.06 260 GLY A CA 1
ATOM 1969 C C . GLY A 1 260 ? -0.010 1.874 11.379 1.00 43.06 260 GLY A C 1
ATOM 1970 O O . GLY A 1 260 ? 0.584 0.931 11.918 1.00 43.06 260 GLY A O 1
ATOM 1971 N N . ALA A 1 261 ? 0.302 2.333 10.170 1.00 41.22 261 ALA A N 1
ATOM 1972 C CA . ALA A 1 261 ? 1.380 1.833 9.322 1.00 41.22 261 ALA A CA 1
ATOM 1973 C C . ALA A 1 261 ? 2.145 2.962 8.629 1.00 41.22 261 ALA A C 1
ATOM 1975 O O . ALA A 1 261 ? 1.479 3.920 8.180 1.00 41.22 261 ALA A O 1
#

Foldseek 3Di:
DDPVVVVVVVVVCVVVVDDPDPPPPPPPPPPVVDPPDPVPPPPPPDDPPDDDPPPDPPWDKWWDFVPDGFWFKAAWAADDPVPHIDWGKDWDFDFFPAPFQDLPLPDLVPCPDDPFDKDKDAFDDKDFDFQAWWWKWKFFFDLVWDPDFPPPVPDSITMGTQQPTPDPVRHGTDTDDTQADTDTDRLVPQQDWDWDDPDPPDIDIDGRMDIDTGDCVVVNVSSNFDCPDPLTLRVHRVSVSNVGGTMMMHGPDHTSMIIID

Sequence (261 aa):
MNKFYLVLCLSFVVIFANPSCTKIDTTTLGGDLIPVIDNVNTFETFLDVITNLESLPDSTRILSTTGTADDHALGRINGDLSFGSTTADIYMAIGTNSTSPIMPFGPKDSIMAIDSVVLQLAYTGQFGDSTSVAQIQVREINPAVKFDYPVNKDTIIVGYKIDTLNSANGNGFGTTAALGPVHNQDFSRFKDQYTLRRSSSDTEVVSNVMRIPLSNTLGQRLAGYDTVGATAPFRSDSLFRTYFRGMQIRATSISSALGGA

pLDDT: mean 71.99, std 13.69, range [41.22, 94.56]